Protein AF-A0A7V9QR19-F1 (afdb_monomer_lite)

Radius of gyration: 23.41 Å; chains: 1; bounding box: 65×51×82 Å

Secondary structure (DSSP, 8-state):
--SSHHHHHHHHHHHHSSSTTS--TT-EEEEEEEEEEEPPGGGTB--S--GGG-EEEEEEEEEEETTEEEEEEEEEEEEEBSSGGG-EEEE--EEEEEEEEPP-SSSEEEEEEEEEEEEEEEES-TT---S-BT-EEEEEEEEEEEEEEETTEEEEEEEEEEEEETTEEEEEEEEEEEEE---HHHHTT-----------TTS---SS---SS--TTPEEEEEEEEE-PPPTT-SB--BTTB-SBB-B---TTTTEEEEEEEEEESSSSSEEEEEEEEEEEEPBP-STTBPP-SPEEEEEEEEEEEEEEEEETTEEEEEEEEEEEEEEE--TTTTBEEEEEEE-

Structure (mmCIF, N/CA/C/O backbone):
data_AF-A0A7V9QR19-F1
#
_entry.id   AF-A0A7V9QR19-F1
#
loop_
_atom_site.group_PDB
_atom_site.id
_atom_site.type_symbol
_atom_site.label_atom_id
_atom_site.label_alt_id
_atom_site.label_comp_id
_atom_site.label_asym_id
_atom_site.label_entity_id
_atom_site.label_seq_id
_atom_site.pdbx_PDB_ins_code
_atom_site.Cartn_x
_atom_site.Cartn_y
_atom_site.Cartn_z
_atom_site.occupancy
_atom_site.B_iso_or_equiv
_atom_site.auth_seq_id
_atom_site.auth_comp_id
_atom_site.auth_asym_id
_atom_site.auth_atom_id
_atom_site.pdbx_PDB_model_num
ATOM 1 N N . MET A 1 1 ? -2.634 32.366 43.816 1.00 41.97 1 MET A N 1
ATOM 2 C CA . MET A 1 1 ? -2.095 31.460 42.775 1.00 41.97 1 MET A CA 1
ATOM 3 C C . MET A 1 1 ? -3.034 30.265 42.687 1.00 41.97 1 MET A C 1
ATOM 5 O O . MET A 1 1 ? -3.032 29.541 43.657 1.00 41.97 1 MET A O 1
ATOM 9 N N . ASN A 1 2 ? -3.908 30.130 41.670 1.00 44.88 2 ASN A N 1
ATOM 10 C CA . ASN A 1 2 ? -4.758 28.929 41.429 1.00 44.88 2 ASN A CA 1
ATOM 11 C C . ASN A 1 2 ? -5.563 29.020 40.104 1.00 44.88 2 ASN A C 1
ATOM 13 O O . ASN A 1 2 ? -6.751 28.731 40.057 1.00 44.88 2 ASN A O 1
ATOM 17 N N . ARG A 1 3 ? -4.939 29.472 39.003 1.00 39.50 3 ARG A N 1
ATOM 18 C CA . ARG A 1 3 ? -5.590 29.527 37.669 1.00 39.50 3 ARG A CA 1
ATOM 19 C C . ARG A 1 3 ? -4.897 28.680 36.591 1.00 39.50 3 ARG A C 1
ATOM 21 O O . ARG A 1 3 ? -5.326 28.699 35.450 1.00 39.50 3 ARG A O 1
ATOM 28 N N . ARG A 1 4 ? -3.837 27.935 36.941 1.00 45.94 4 ARG A N 1
ATOM 29 C CA . ARG A 1 4 ? -3.060 27.108 35.992 1.00 45.94 4 ARG A CA 1
ATOM 30 C C . ARG A 1 4 ? -3.396 25.610 36.028 1.00 45.94 4 ARG A C 1
ATOM 32 O O . ARG A 1 4 ? -3.049 24.910 35.089 1.00 45.94 4 ARG A O 1
ATOM 39 N N . SER A 1 5 ? -4.085 25.113 37.060 1.00 44.12 5 SER A N 1
ATOM 40 C CA . SER A 1 5 ? -4.410 23.679 37.186 1.00 44.12 5 SER A CA 1
ATOM 41 C C . SER A 1 5 ? -5.596 23.234 36.322 1.00 44.12 5 SER A C 1
ATOM 43 O O . SER A 1 5 ? -5.633 22.092 35.877 1.00 44.12 5 SER A O 1
ATOM 45 N N . TRP A 1 6 ? -6.536 24.134 36.029 1.00 40.91 6 TRP A N 1
ATOM 46 C CA . TRP A 1 6 ? -7.758 23.799 35.290 1.00 40.91 6 TRP A CA 1
ATOM 47 C C . TRP A 1 6 ? -7.513 23.617 33.786 1.00 40.91 6 TRP A C 1
ATOM 49 O O . TRP A 1 6 ? -8.117 22.750 33.166 1.00 40.91 6 TRP A O 1
ATOM 59 N N . THR A 1 7 ? -6.573 24.368 33.205 1.00 43.22 7 THR A N 1
ATOM 60 C CA . THR A 1 7 ? -6.213 24.247 31.782 1.00 43.22 7 THR A CA 1
ATOM 61 C C . THR A 1 7 ? -5.468 22.943 31.491 1.00 43.22 7 THR A C 1
ATOM 63 O O . THR A 1 7 ? -5.708 22.331 30.458 1.00 43.22 7 THR A O 1
ATOM 66 N N . VAL A 1 8 ? -4.621 22.475 32.419 1.00 50.41 8 VAL A N 1
ATOM 67 C CA . VAL A 1 8 ? -3.902 21.196 32.280 1.00 50.41 8 VAL A CA 1
ATOM 68 C C . VAL A 1 8 ? -4.871 20.019 32.388 1.00 50.41 8 VAL A C 1
ATOM 70 O O . VAL A 1 8 ? -4.844 19.145 31.535 1.00 50.41 8 VAL A O 1
ATOM 73 N N . ALA A 1 9 ? -5.792 20.033 33.358 1.00 44.19 9 ALA A N 1
ATOM 74 C CA . ALA A 1 9 ? -6.784 18.967 33.506 1.00 44.19 9 ALA A CA 1
ATOM 75 C C . ALA A 1 9 ? -7.766 18.887 32.319 1.00 44.19 9 ALA A C 1
ATOM 77 O O . ALA A 1 9 ? -8.131 17.787 31.914 1.00 44.19 9 ALA A O 1
ATOM 78 N N . ALA A 1 10 ? -8.150 20.023 31.723 1.00 48.00 10 ALA A N 1
ATOM 79 C CA . ALA A 1 10 ? -9.004 20.054 30.532 1.00 48.00 10 ALA A CA 1
ATOM 80 C C . ALA A 1 10 ? -8.281 19.564 29.261 1.00 48.00 10 ALA A C 1
ATOM 82 O O . ALA A 1 10 ? -8.871 18.821 28.481 1.00 48.00 10 ALA A O 1
ATOM 83 N N . LEU A 1 11 ? -6.997 19.907 29.081 1.00 43.22 11 LEU A N 1
ATOM 84 C CA . LEU A 1 11 ? -6.160 19.369 27.998 1.00 43.22 11 LEU A CA 1
ATOM 85 C C . LEU A 1 11 ? -5.917 17.865 28.164 1.00 43.22 11 LEU A C 1
ATOM 87 O O . LEU A 1 11 ? -6.035 17.124 27.199 1.00 43.22 11 LEU A O 1
ATOM 91 N N . THR A 1 12 ? -5.657 17.394 29.385 1.00 47.81 12 THR A N 1
ATOM 92 C CA . THR A 1 12 ? -5.558 15.965 29.716 1.00 47.81 12 THR A CA 1
ATOM 93 C C . THR A 1 12 ? -6.883 15.241 29.437 1.00 47.81 12 THR A C 1
ATOM 95 O O . THR A 1 12 ? -6.885 14.226 28.751 1.00 47.81 12 THR A O 1
ATOM 98 N N . ALA A 1 13 ? -8.027 15.776 29.869 1.00 44.03 13 ALA A N 1
ATOM 99 C CA . ALA A 1 13 ? -9.334 15.168 29.602 1.00 44.03 13 ALA A CA 1
ATOM 100 C C . ALA A 1 13 ? -9.693 15.145 28.101 1.00 44.03 13 ALA A C 1
ATOM 102 O O . ALA A 1 13 ? -10.274 14.166 27.636 1.00 44.03 13 ALA A O 1
ATOM 103 N N . MET A 1 14 ? -9.293 16.167 27.329 1.00 44.22 14 MET A N 1
ATOM 104 C CA . MET A 1 14 ? -9.402 16.154 25.865 1.00 44.22 14 MET A CA 1
ATOM 105 C C . MET A 1 14 ? -8.440 15.154 25.214 1.00 44.22 14 MET A C 1
ATOM 107 O O . MET A 1 14 ? -8.855 14.464 24.293 1.00 44.22 14 MET A O 1
ATOM 111 N N . LEU A 1 15 ? -7.199 15.006 25.696 1.00 44.66 15 LEU A N 1
ATOM 112 C CA . LEU A 1 15 ? -6.261 14.006 25.169 1.00 44.66 15 LEU A CA 1
ATOM 113 C C . LEU A 1 15 ? -6.749 12.563 25.400 1.00 44.66 15 LEU A C 1
ATOM 115 O O . LEU A 1 15 ? -6.580 11.727 24.519 1.00 44.66 15 LEU A O 1
ATOM 119 N N . PHE A 1 16 ? -7.386 12.271 26.540 1.00 44.81 16 PHE A N 1
ATOM 120 C CA . PHE A 1 16 ? -7.684 10.891 26.961 1.00 44.81 16 PHE A CA 1
ATOM 121 C C . PHE A 1 16 ? -9.142 10.427 26.766 1.00 44.81 16 PHE A C 1
ATOM 123 O O . PHE A 1 16 ? -9.428 9.251 26.976 1.00 44.81 16 PHE A O 1
ATOM 130 N N . GLY A 1 17 ? -10.072 11.302 26.367 1.00 36.16 17 GLY A N 1
ATOM 131 C CA . GLY A 1 17 ? -11.515 11.005 26.384 1.00 36.16 17 GLY A CA 1
ATOM 132 C C . GLY A 1 17 ? -12.156 10.438 25.106 1.00 36.16 17 GLY A C 1
ATOM 133 O O . GLY A 1 17 ? -13.365 10.238 25.110 1.00 36.16 17 GLY A O 1
ATOM 134 N N . GLY A 1 18 ? -11.418 10.216 24.009 1.00 41.09 18 GLY A N 1
ATOM 135 C CA . GLY A 1 18 ? -12.047 10.127 22.675 1.00 41.09 18 GLY A CA 1
ATOM 136 C C . GLY A 1 18 ? -11.888 8.845 21.851 1.00 41.09 18 GLY A C 1
ATOM 137 O O . GLY A 1 18 ? -12.534 8.742 20.816 1.00 41.09 18 GLY A O 1
ATOM 138 N N . THR A 1 19 ? -11.042 7.881 22.225 1.00 44.81 19 THR A N 1
ATOM 139 C CA . THR A 1 19 ? -10.601 6.849 21.253 1.00 44.81 19 THR A CA 1
ATOM 140 C C . THR A 1 19 ? -11.186 5.456 21.462 1.00 44.81 19 THR A C 1
ATOM 142 O O . THR A 1 19 ? -11.120 4.628 20.556 1.00 44.81 19 THR A O 1
ATOM 145 N N . ALA A 1 20 ? -11.820 5.196 22.609 1.00 43.16 20 ALA A N 1
ATOM 146 C CA . ALA A 1 20 ? -12.406 3.886 22.904 1.00 43.16 20 ALA A CA 1
ATOM 147 C C . ALA A 1 20 ? -13.701 3.595 22.118 1.00 43.16 20 ALA A C 1
ATOM 149 O O . ALA A 1 20 ? -14.014 2.431 21.901 1.00 43.16 20 ALA A O 1
ATOM 150 N N . ALA A 1 21 ? -14.425 4.629 21.671 1.00 44.22 21 ALA A N 1
ATOM 151 C CA . ALA A 1 21 ? -15.707 4.503 20.963 1.00 44.22 21 ALA A CA 1
ATOM 152 C C . ALA A 1 21 ? -15.600 4.632 19.426 1.00 44.22 21 ALA A C 1
ATOM 154 O O . ALA A 1 21 ? -16.618 4.653 18.749 1.00 44.22 21 ALA A O 1
ATOM 155 N N . ALA A 1 22 ? -14.387 4.754 18.870 1.00 50.59 22 ALA A N 1
ATOM 156 C CA . ALA A 1 22 ? -14.169 5.001 17.436 1.00 50.59 22 ALA A CA 1
ATOM 157 C C . ALA A 1 22 ? -13.551 3.807 16.676 1.00 50.59 22 ALA A C 1
ATOM 159 O O . ALA A 1 22 ? -13.275 3.918 15.486 1.00 50.59 22 ALA A O 1
ATOM 160 N N . GLN A 1 23 ? -13.293 2.679 17.353 1.00 60.28 23 GLN A N 1
ATOM 161 C CA . GLN A 1 23 ? -12.786 1.443 16.735 1.00 60.28 23 GLN A CA 1
ATOM 162 C C . GLN A 1 23 ? -13.874 0.373 16.734 1.00 60.28 23 GLN A C 1
ATOM 164 O O . GLN A 1 23 ? -13.839 -0.571 17.526 1.00 60.28 23 GLN A O 1
ATOM 169 N N . GLU A 1 24 ? -14.847 0.529 15.849 1.00 70.00 24 GLU A N 1
ATOM 170 C CA . GLU A 1 24 ? -15.891 -0.468 15.622 1.00 70.00 24 GLU A CA 1
ATOM 171 C C . GLU A 1 24 ? -15.691 -1.136 14.254 1.00 70.00 24 GLU A C 1
ATOM 173 O O . GLU A 1 24 ? -15.140 -0.500 13.348 1.00 70.00 24 GLU A O 1
ATOM 178 N N . PRO A 1 25 ? -16.117 -2.400 14.075 1.00 76.12 25 PRO A N 1
ATOM 179 C CA . PRO A 1 25 ? -16.226 -3.007 12.750 1.00 76.12 25 PRO A CA 1
ATOM 180 C C . PRO A 1 25 ? -16.891 -2.051 11.746 1.00 76.12 25 PRO A C 1
ATOM 182 O O . PRO A 1 25 ? -17.906 -1.431 12.052 1.00 76.12 25 PRO A O 1
ATOM 185 N N . GLY A 1 26 ? -16.283 -1.889 10.572 1.00 70.75 26 GLY A N 1
ATOM 186 C CA . GLY A 1 26 ? -16.713 -0.966 9.518 1.00 70.75 26 GLY A CA 1
ATOM 187 C C . GLY A 1 26 ? -16.266 0.488 9.692 1.00 70.75 26 GLY A C 1
ATOM 188 O O . GLY A 1 26 ? -16.527 1.319 8.825 1.00 70.75 26 GLY A O 1
ATOM 189 N N . SER A 1 27 ? -15.543 0.825 10.764 1.00 78.38 27 SER A N 1
ATOM 190 C CA . SER A 1 27 ? -14.928 2.152 10.877 1.00 78.38 27 SER A CA 1
ATOM 191 C C . SER A 1 27 ? -13.849 2.322 9.806 1.00 78.38 27 SER A C 1
ATOM 193 O O . SER A 1 27 ? -13.010 1.436 9.609 1.00 78.38 27 SER A O 1
ATOM 195 N N . LEU A 1 28 ? -13.846 3.475 9.136 1.00 82.00 28 LEU A N 1
ATOM 196 C CA . LEU A 1 28 ? -12.774 3.848 8.218 1.00 82.00 28 LEU A CA 1
ATOM 197 C C . LEU A 1 28 ? -11.589 4.363 9.039 1.00 82.00 28 LEU A C 1
ATOM 199 O O . LEU A 1 28 ? -11.766 4.986 10.080 1.00 82.00 28 LEU A O 1
ATOM 203 N N . LEU A 1 29 ? -10.378 4.139 8.557 1.00 88.12 29 LEU A N 1
ATOM 204 C CA . LEU A 1 29 ? -9.156 4.777 9.018 1.00 88.12 29 LEU A CA 1
ATOM 205 C C . LEU A 1 29 ? -8.638 5.653 7.891 1.00 88.12 29 LEU A C 1
ATOM 207 O O . LEU A 1 29 ? -8.538 5.190 6.763 1.00 88.12 29 LEU A O 1
ATOM 211 N N . VAL A 1 30 ? -8.285 6.900 8.188 1.00 88.62 30 VAL A N 1
ATOM 212 C CA . VAL A 1 30 ? -7.581 7.788 7.256 1.00 88.62 30 VAL A CA 1
ATOM 213 C C . VAL A 1 30 ? -6.474 8.497 8.014 1.00 88.62 30 VAL A C 1
ATOM 215 O O . VAL A 1 30 ? -6.702 9.005 9.110 1.00 88.62 30 VAL A O 1
ATOM 218 N N . GLY A 1 31 ? -5.275 8.556 7.450 1.00 89.69 31 GLY A N 1
ATOM 219 C CA . GLY A 1 31 ? -4.153 9.217 8.100 1.00 89.69 31 GLY A CA 1
ATOM 220 C C . GLY A 1 31 ? -3.105 9.733 7.133 1.00 89.69 31 GLY A C 1
ATOM 221 O O . GLY A 1 31 ? -3.020 9.307 5.984 1.00 89.69 31 GLY A O 1
ATOM 222 N N . GLY A 1 32 ? -2.296 10.658 7.636 1.00 91.81 32 GLY A N 1
ATOM 223 C CA . GLY A 1 32 ? -1.124 11.199 6.961 1.00 91.81 32 GLY A CA 1
ATOM 224 C C . GLY A 1 32 ? 0.096 11.093 7.865 1.00 91.81 32 GLY A C 1
ATOM 225 O O . GLY A 1 32 ? -0.016 11.214 9.087 1.00 91.81 32 GLY A O 1
ATOM 226 N N . PHE A 1 33 ? 1.264 10.864 7.274 1.00 95.38 33 PHE A N 1
ATOM 227 C CA . PHE A 1 33 ? 2.503 10.656 8.014 1.00 95.38 33 PHE A CA 1
ATOM 228 C C . PHE A 1 33 ? 3.719 11.246 7.302 1.00 95.38 33 PHE A C 1
ATOM 230 O O . PHE A 1 33 ? 3.767 11.353 6.075 1.00 95.38 33 PHE A O 1
ATOM 237 N N . GLY A 1 34 ? 4.718 11.611 8.102 1.00 93.19 34 GLY A N 1
ATOM 238 C CA . GLY A 1 34 ? 6.092 11.771 7.644 1.00 93.19 34 GLY A CA 1
ATOM 239 C C . GLY A 1 34 ? 6.822 10.434 7.730 1.00 93.19 34 GLY A C 1
ATOM 240 O O . GLY A 1 34 ? 6.537 9.622 8.613 1.00 93.19 34 GLY A O 1
ATOM 241 N N . GLN A 1 35 ? 7.759 10.205 6.817 1.00 91.56 35 GLN A N 1
ATOM 242 C CA . GLN A 1 35 ? 8.521 8.966 6.720 1.00 91.56 35 GLN A CA 1
ATOM 243 C C . GLN A 1 35 ? 10.016 9.255 6.629 1.00 91.56 35 GLN A C 1
ATOM 245 O O . GLN A 1 35 ? 10.451 10.124 5.881 1.00 91.56 35 GLN A O 1
ATOM 250 N N . TYR A 1 36 ? 10.811 8.459 7.326 1.00 89.75 36 TYR A N 1
ATOM 251 C CA . TYR A 1 36 ? 12.232 8.299 7.066 1.00 89.75 36 TYR A CA 1
ATOM 252 C C . TYR A 1 36 ? 12.486 6.888 6.535 1.00 89.75 36 TYR A C 1
ATOM 254 O O . TYR A 1 36 ? 11.855 5.933 6.992 1.00 89.75 36 TYR A O 1
ATOM 262 N N . THR A 1 37 ? 13.392 6.745 5.572 1.00 86.25 37 THR A N 1
ATOM 263 C CA . THR A 1 37 ? 13.752 5.446 4.995 1.00 86.25 37 THR A CA 1
ATOM 264 C C . THR A 1 37 ? 15.258 5.274 5.022 1.00 86.25 37 THR A C 1
ATOM 266 O O . THR A 1 37 ? 15.994 6.106 4.501 1.00 86.25 37 THR A O 1
ATOM 269 N N . TYR A 1 38 ? 15.693 4.182 5.636 1.00 85.62 38 TYR A N 1
ATOM 270 C CA . TYR A 1 38 ? 17.037 3.653 5.520 1.00 85.62 38 TYR A CA 1
ATOM 271 C C . TYR A 1 38 ? 17.017 2.577 4.433 1.00 85.62 38 TYR A C 1
ATOM 273 O O . TYR A 1 38 ? 16.268 1.602 4.531 1.00 85.62 38 TYR A O 1
ATOM 281 N N . PHE A 1 39 ? 17.789 2.790 3.376 1.00 81.25 39 PHE A N 1
ATOM 282 C CA . PHE A 1 39 ? 17.825 1.917 2.213 1.00 81.25 39 PHE A CA 1
ATOM 283 C C . PHE A 1 39 ? 18.902 0.851 2.374 1.00 81.25 39 PHE A C 1
ATOM 285 O O . PHE A 1 39 ? 19.964 1.104 2.935 1.00 81.25 39 PHE A O 1
ATOM 292 N N . ASP A 1 40 ? 18.653 -0.340 1.844 1.00 76.88 40 ASP A N 1
ATOM 293 C CA . ASP A 1 40 ? 19.697 -1.356 1.740 1.00 76.88 40 ASP A CA 1
ATOM 294 C C . ASP A 1 40 ? 20.829 -0.887 0.801 1.00 76.88 40 ASP A C 1
ATOM 296 O O . ASP A 1 40 ? 20.584 -0.214 -0.211 1.00 76.88 40 ASP A O 1
ATOM 300 N N . ASP A 1 41 ? 22.067 -1.292 1.094 1.00 71.44 41 ASP A N 1
ATOM 301 C CA . ASP A 1 41 ? 23.242 -1.016 0.258 1.00 71.44 41 ASP A CA 1
ATOM 302 C C . ASP A 1 41 ? 23.087 -1.574 -1.171 1.00 71.44 41 ASP A C 1
ATOM 304 O O . ASP A 1 41 ? 23.713 -1.062 -2.109 1.00 71.44 41 ASP A O 1
ATOM 308 N N . ALA A 1 42 ? 22.208 -2.566 -1.370 1.00 63.75 42 ALA A N 1
ATOM 309 C CA . ALA A 1 42 ? 21.811 -3.084 -2.679 1.00 63.75 42 ALA A CA 1
ATOM 310 C C . ALA A 1 42 ? 21.368 -1.977 -3.658 1.00 63.75 42 ALA A C 1
ATOM 312 O O . ALA A 1 42 ? 21.621 -2.080 -4.861 1.00 63.75 42 ALA A O 1
ATOM 313 N N . TYR A 1 43 ? 20.767 -0.892 -3.155 1.00 59.72 43 TYR A N 1
ATOM 314 C CA . TYR A 1 43 ? 20.313 0.233 -3.975 1.00 59.72 43 TYR A CA 1
ATOM 315 C C . TYR A 1 43 ? 21.371 1.325 -4.187 1.00 59.72 43 TYR A C 1
ATOM 317 O O . TYR A 1 43 ? 21.158 2.217 -5.010 1.00 59.72 43 TYR A O 1
ATOM 325 N N . ARG A 1 44 ? 22.523 1.263 -3.497 1.00 64.44 44 ARG A N 1
ATOM 326 C CA . ARG A 1 44 ? 23.592 2.286 -3.539 1.00 64.44 44 ARG A CA 1
ATOM 327 C C . ARG A 1 44 ? 23.071 3.714 -3.292 1.00 64.44 44 ARG A C 1
ATOM 329 O O . ARG A 1 44 ? 23.551 4.677 -3.897 1.00 64.44 44 ARG A O 1
ATOM 336 N N . ILE A 1 45 ? 22.066 3.844 -2.429 1.00 65.50 45 ILE A N 1
ATOM 337 C CA . ILE A 1 45 ? 21.478 5.121 -2.004 1.00 65.50 45 ILE A CA 1
ATOM 338 C C . ILE A 1 45 ? 22.228 5.601 -0.759 1.00 65.50 45 ILE A C 1
ATOM 340 O O . ILE A 1 45 ? 22.638 4.788 0.066 1.00 65.50 45 ILE A O 1
ATOM 344 N N . ASP A 1 46 ? 22.457 6.911 -0.637 1.00 65.12 46 ASP A N 1
ATOM 345 C CA . ASP A 1 46 ? 23.117 7.450 0.550 1.00 65.12 46 ASP A CA 1
ATOM 346 C C . ASP A 1 46 ? 22.182 7.373 1.762 1.00 65.12 46 ASP A C 1
ATOM 348 O O . ASP A 1 46 ? 21.147 8.043 1.810 1.00 65.12 46 ASP A O 1
ATOM 352 N N . ASN A 1 47 ? 22.604 6.624 2.776 1.00 62.19 47 ASN A N 1
ATOM 353 C CA . ASN A 1 47 ? 21.888 6.445 4.033 1.00 62.19 47 ASN A CA 1
ATOM 354 C C . ASN A 1 47 ? 22.202 7.508 5.100 1.00 62.19 47 ASN A C 1
ATOM 356 O O . ASN A 1 47 ? 21.706 7.409 6.226 1.00 62.19 47 ASN A O 1
ATOM 360 N N . GLY A 1 48 ? 23.023 8.518 4.788 1.00 61.12 48 GLY A N 1
ATOM 361 C CA . GLY A 1 48 ? 23.248 9.654 5.681 1.00 61.12 48 GLY A CA 1
ATOM 362 C C . GLY A 1 48 ? 21.936 10.368 6.022 1.00 61.12 48 GLY A C 1
ATOM 363 O O . GLY A 1 48 ? 21.153 10.678 5.122 1.00 61.12 48 GLY A O 1
ATOM 364 N N . PHE A 1 49 ? 21.694 10.633 7.311 1.00 63.50 49 PHE A N 1
ATOM 365 C CA . PHE A 1 49 ? 20.502 11.358 7.753 1.00 63.50 49 PHE A CA 1
ATOM 366 C C . PHE A 1 49 ? 20.545 12.806 7.250 1.00 63.50 49 PHE A C 1
ATOM 368 O O . PHE A 1 49 ? 21.428 13.576 7.627 1.00 63.50 49 PHE A O 1
ATOM 375 N N . ASP A 1 50 ? 19.560 13.172 6.436 1.00 64.25 50 ASP A N 1
ATOM 376 C CA . ASP A 1 50 ? 19.320 14.534 5.969 1.00 64.25 50 ASP A CA 1
ATOM 377 C C . ASP A 1 50 ? 17.805 14.793 5.979 1.00 64.25 50 ASP A C 1
ATOM 379 O O . ASP A 1 50 ? 17.013 13.941 5.571 1.00 64.25 50 ASP A O 1
ATOM 383 N N . PHE A 1 51 ? 17.394 15.977 6.436 1.00 61.06 51 PHE A N 1
ATOM 384 C CA . PHE A 1 51 ? 16.002 16.426 6.378 1.00 61.06 51 PHE A CA 1
ATOM 385 C C . PHE A 1 51 ? 15.469 16.469 4.938 1.00 61.06 51 PHE A C 1
ATOM 387 O O . PHE A 1 51 ? 14.267 16.308 4.738 1.00 61.06 51 PHE A O 1
ATOM 394 N N . GLY A 1 52 ? 16.348 16.624 3.939 1.00 57.81 52 GLY A N 1
ATOM 395 C CA . GLY A 1 52 ? 16.006 16.501 2.519 1.00 57.81 52 GLY A CA 1
ATOM 396 C C . GLY A 1 52 ? 15.527 15.106 2.097 1.00 57.81 52 GLY A C 1
ATOM 397 O O . GLY A 1 52 ? 14.899 14.986 1.047 1.00 57.81 52 GLY A O 1
ATOM 398 N N . LYS A 1 53 ? 15.769 14.077 2.925 1.00 67.88 53 LYS A N 1
ATOM 399 C CA . LYS A 1 53 ? 15.407 12.670 2.686 1.00 67.88 53 LYS A CA 1
ATOM 400 C C . LYS A 1 53 ? 14.139 12.226 3.425 1.00 67.88 53 LYS A C 1
ATOM 402 O O . LYS A 1 53 ? 13.832 11.034 3.488 1.00 67.88 53 LYS A O 1
ATOM 407 N N . LEU A 1 54 ? 13.399 13.171 4.009 1.00 81.75 54 LEU A N 1
ATOM 408 C CA . LEU A 1 54 ? 12.097 12.898 4.611 1.00 81.75 54 LEU A CA 1
ATOM 409 C C . LEU A 1 54 ? 11.031 12.751 3.524 1.00 81.75 54 LEU A C 1
ATOM 411 O O . LEU A 1 54 ? 10.860 13.609 2.660 1.00 81.75 54 LEU A O 1
ATOM 415 N N . GLY A 1 55 ? 10.303 11.644 3.589 1.00 85.25 55 GLY A N 1
ATOM 416 C CA . GLY A 1 55 ? 9.122 11.398 2.784 1.00 85.25 55 GLY A CA 1
ATOM 417 C C . GLY A 1 55 ? 7.838 11.841 3.464 1.00 85.25 55 GLY A C 1
ATOM 418 O O . GLY A 1 55 ? 7.781 12.055 4.677 1.00 85.25 55 GLY A O 1
ATOM 419 N N . ILE A 1 56 ? 6.786 11.918 2.662 1.00 89.56 56 ILE A N 1
ATOM 420 C CA . ILE A 1 56 ? 5.411 12.109 3.118 1.00 89.56 56 ILE A CA 1
ATOM 421 C C . ILE A 1 56 ? 4.540 10.997 2.550 1.00 89.56 56 ILE A C 1
ATOM 423 O O . ILE A 1 56 ? 4.787 10.500 1.450 1.00 89.56 56 ILE A O 1
ATOM 427 N N . GLY A 1 57 ? 3.520 10.601 3.294 1.00 90.94 57 GLY A N 1
ATOM 428 C CA . GLY A 1 57 ? 2.611 9.554 2.866 1.00 90.94 57 GLY A CA 1
ATOM 429 C C . GLY A 1 57 ? 1.239 9.667 3.497 1.00 90.94 57 GLY A C 1
ATOM 430 O O . GLY A 1 57 ? 1.000 10.456 4.415 1.00 90.94 57 GLY A O 1
ATOM 431 N N . GLY A 1 58 ? 0.334 8.869 2.953 1.00 91.94 58 GLY A N 1
ATOM 432 C CA . GLY A 1 58 ? -1.025 8.717 3.431 1.00 91.94 58 GLY A CA 1
ATOM 433 C C . GLY A 1 58 ? -1.354 7.248 3.625 1.00 91.94 58 GLY A C 1
ATOM 434 O O . GLY A 1 58 ? -0.743 6.369 3.015 1.00 91.94 58 GLY A O 1
ATOM 435 N N . ARG A 1 59 ? -2.329 6.993 4.487 1.00 92.94 59 ARG A N 1
ATOM 436 C CA . ARG A 1 59 ? -2.880 5.664 4.721 1.00 92.94 59 ARG A CA 1
ATOM 437 C C . ARG A 1 59 ? -4.384 5.724 4.834 1.00 92.94 59 ARG A C 1
ATOM 439 O O . ARG A 1 59 ? -4.955 6.721 5.279 1.00 92.94 59 ARG A O 1
ATOM 446 N N . VAL A 1 60 ? -5.002 4.626 4.459 1.00 91.81 60 VAL A N 1
ATOM 447 C CA . VAL A 1 60 ? -6.429 4.408 4.581 1.00 91.81 60 VAL A CA 1
ATOM 448 C C . VAL A 1 60 ? -6.661 2.951 4.934 1.00 91.81 60 VAL A C 1
ATOM 450 O O . VAL A 1 60 ? -5.917 2.074 4.509 1.00 91.81 60 VAL A O 1
ATOM 453 N N . GLY A 1 61 ? -7.660 2.676 5.751 1.00 89.31 61 GLY A N 1
ATOM 454 C CA . GLY A 1 61 ? -7.934 1.324 6.198 1.00 89.31 61 GLY A CA 1
ATOM 455 C C . GLY A 1 61 ? -9.366 1.144 6.644 1.00 89.31 61 GLY A C 1
ATOM 456 O O . GLY A 1 61 ? -10.123 2.105 6.728 1.00 89.31 61 GLY A O 1
ATOM 457 N N . ALA A 1 62 ? -9.728 -0.093 6.944 1.00 87.81 62 ALA A N 1
ATOM 458 C CA . ALA A 1 62 ? -11.056 -0.443 7.415 1.00 87.81 62 ALA A CA 1
ATOM 459 C C . ALA A 1 62 ? -10.960 -1.477 8.534 1.00 87.81 62 ALA A C 1
ATOM 461 O O . ALA A 1 62 ? -10.299 -2.512 8.393 1.00 87.81 62 ALA A O 1
ATOM 462 N N . PHE A 1 63 ? -11.610 -1.185 9.660 1.00 82.50 63 PHE A N 1
ATOM 463 C CA . PHE A 1 63 ? -11.666 -2.094 10.798 1.00 82.50 63 PHE A CA 1
ATOM 464 C C . PHE A 1 63 ? -12.620 -3.250 10.499 1.00 82.50 63 PHE A C 1
ATOM 466 O O . PHE A 1 63 ? -13.791 -3.046 10.208 1.00 82.50 63 PHE A O 1
ATOM 473 N N . VAL A 1 64 ? -12.120 -4.476 10.610 1.00 83.44 64 VAL A N 1
ATOM 474 C CA . VAL A 1 64 ? -12.931 -5.701 10.509 1.00 83.44 64 VAL A CA 1
ATOM 475 C C . VAL A 1 64 ? -13.436 -6.091 11.894 1.00 83.44 64 VAL A C 1
ATOM 477 O O . VAL A 1 64 ? -14.575 -6.500 12.079 1.00 83.44 64 VAL A O 1
ATOM 480 N N . THR A 1 65 ? -12.573 -5.941 12.899 1.00 80.56 65 THR A N 1
ATOM 481 C CA . THR A 1 65 ? -12.896 -6.147 14.313 1.00 80.56 65 THR A CA 1
ATOM 482 C C . THR A 1 65 ? -12.323 -4.986 15.131 1.00 80.56 65 THR A C 1
ATOM 484 O O . THR A 1 65 ? -11.441 -4.277 14.641 1.00 80.56 65 THR A O 1
ATOM 487 N N . PRO A 1 66 ? -12.701 -4.814 16.412 1.00 77.94 66 PRO A N 1
ATOM 488 C CA . PRO A 1 66 ? -12.081 -3.803 17.279 1.00 77.94 66 PRO A CA 1
ATOM 489 C C . PRO A 1 66 ? -10.558 -3.960 17.470 1.00 77.94 66 PRO A C 1
ATOM 491 O O . PRO A 1 66 ? -9.894 -3.074 18.017 1.00 77.94 66 PRO A O 1
ATOM 494 N N . SER A 1 67 ? -9.989 -5.106 17.081 1.00 81.19 67 SER A N 1
ATOM 495 C CA . SER A 1 67 ? -8.562 -5.418 17.196 1.00 81.19 67 SER A CA 1
ATOM 496 C C . SER A 1 67 ? -7.866 -5.680 15.863 1.00 81.19 67 SER A C 1
ATOM 498 O O . SER A 1 67 ? -6.656 -5.869 15.883 1.00 81.19 67 SER A O 1
ATOM 500 N N . MET A 1 68 ? -8.579 -5.710 14.736 1.00 87.69 68 MET A N 1
ATOM 501 C CA . MET A 1 68 ? -8.014 -6.060 13.430 1.00 87.69 68 MET A CA 1
ATOM 502 C C . MET A 1 68 ? -8.553 -5.148 12.336 1.00 87.69 68 MET A C 1
ATOM 504 O O . MET A 1 68 ? -9.760 -4.912 12.265 1.00 87.69 68 MET A O 1
ATOM 508 N N . TRP A 1 69 ? -7.668 -4.689 11.458 1.00 89.38 69 TRP A N 1
ATOM 509 C CA . TRP A 1 69 ? -8.028 -3.873 10.305 1.00 89.38 69 TRP A CA 1
ATOM 510 C C . TRP A 1 69 ? -7.144 -4.190 9.102 1.00 89.38 69 TRP A C 1
ATOM 512 O O . TRP A 1 69 ? -6.033 -4.701 9.254 1.00 89.38 69 TRP A O 1
ATOM 522 N N . PHE A 1 70 ? -7.646 -3.880 7.912 1.00 93.81 70 PHE A N 1
ATOM 523 C CA . PHE A 1 70 ? -6.825 -3.811 6.708 1.00 93.81 70 PHE A CA 1
ATOM 524 C C . PHE A 1 70 ? -6.386 -2.370 6.480 1.00 93.81 70 PHE A C 1
ATOM 526 O O . PHE A 1 70 ? -7.147 -1.442 6.754 1.00 93.81 70 PHE A O 1
ATOM 533 N N . GLU A 1 71 ? -5.168 -2.177 5.990 1.00 93.19 71 GLU A N 1
ATOM 534 C CA . GLU A 1 71 ? -4.578 -0.863 5.742 1.00 93.19 71 GLU A CA 1
ATOM 535 C C . GLU A 1 71 ? -3.860 -0.859 4.398 1.00 93.19 71 GLU A C 1
ATOM 537 O O . GLU A 1 71 ? -3.040 -1.733 4.130 1.00 93.19 71 GLU A O 1
ATOM 542 N N . ALA A 1 72 ? -4.152 0.136 3.571 1.00 92.88 72 ALA A N 1
ATOM 543 C CA . ALA A 1 72 ? -3.365 0.487 2.406 1.00 92.88 72 ALA A CA 1
ATOM 544 C C . ALA A 1 72 ? -2.636 1.806 2.680 1.00 92.88 72 ALA A C 1
ATOM 546 O O . ALA A 1 72 ? -3.240 2.779 3.139 1.00 92.88 72 ALA A O 1
ATOM 547 N N . GLU A 1 73 ? -1.344 1.861 2.383 1.00 92.81 73 GLU A N 1
ATOM 548 C CA . GLU A 1 73 ? -0.550 3.084 2.477 1.00 92.81 73 GLU A CA 1
ATOM 549 C C . GLU A 1 73 ? 0.203 3.355 1.181 1.00 92.81 73 GLU A C 1
ATOM 551 O O . GLU A 1 73 ? 0.525 2.451 0.413 1.00 92.81 73 GLU A O 1
ATOM 556 N N . GLY A 1 74 ? 0.499 4.628 0.950 1.00 89.81 74 GLY A N 1
ATOM 557 C CA . GLY A 1 74 ? 1.383 5.068 -0.114 1.00 89.81 74 GLY A CA 1
ATOM 558 C C . GLY A 1 74 ? 2.221 6.237 0.369 1.00 89.81 74 GLY A C 1
ATOM 559 O O . GLY A 1 74 ? 1.714 7.133 1.051 1.00 89.81 74 GLY A O 1
ATOM 560 N N . SER A 1 75 ? 3.503 6.246 0.022 1.00 88.94 75 SER A N 1
ATOM 561 C CA . SER A 1 75 ? 4.387 7.358 0.358 1.00 88.94 75 SER A CA 1
ATOM 562 C C . SER A 1 75 ? 5.305 7.742 -0.788 1.00 88.94 75 SER A C 1
ATOM 564 O O . SER A 1 75 ? 5.435 7.045 -1.795 1.00 88.94 75 SER A O 1
ATOM 566 N N . TYR A 1 76 ? 5.904 8.914 -0.643 1.00 86.06 76 TYR A N 1
ATOM 567 C CA . TYR A 1 76 ? 6.881 9.461 -1.559 1.00 86.06 76 TYR A CA 1
ATOM 568 C C . TYR A 1 76 ? 8.043 10.039 -0.761 1.00 86.06 76 TYR A C 1
ATOM 570 O O . TYR A 1 76 ? 7.845 10.885 0.112 1.00 86.06 76 TYR A O 1
ATOM 578 N N . THR A 1 77 ? 9.253 9.616 -1.107 1.00 83.12 77 THR A N 1
ATOM 579 C CA . THR A 1 77 ? 10.513 10.087 -0.538 1.00 83.12 77 THR A CA 1
ATOM 580 C C . THR A 1 77 ? 11.447 10.472 -1.677 1.00 83.12 77 THR A C 1
ATOM 582 O O . THR A 1 77 ? 11.713 9.666 -2.566 1.00 83.12 77 THR A O 1
ATOM 585 N N . ALA A 1 78 ? 11.973 11.694 -1.656 1.00 76.44 78 ALA A N 1
ATOM 586 C CA . ALA A 1 78 ? 13.143 12.038 -2.457 1.00 76.44 78 ALA A CA 1
ATOM 587 C C . ALA A 1 78 ? 14.399 11.733 -1.629 1.00 76.44 78 ALA A C 1
ATOM 589 O O . ALA A 1 78 ? 14.415 12.013 -0.438 1.00 76.44 78 ALA A O 1
ATOM 590 N N . ALA A 1 79 ? 15.423 11.146 -2.232 1.00 67.38 79 ALA A N 1
ATOM 591 C CA . ALA A 1 79 ? 16.711 10.864 -1.609 1.00 67.38 79 ALA A CA 1
ATOM 592 C C . ALA A 1 79 ? 17.855 11.147 -2.594 1.00 67.38 79 ALA A C 1
ATOM 594 O O . ALA A 1 79 ? 17.608 11.476 -3.753 1.00 67.38 79 ALA A O 1
ATOM 595 N N . ASP A 1 80 ? 19.102 11.007 -2.152 1.00 68.19 80 ASP A N 1
ATOM 596 C CA . ASP A 1 80 ? 20.298 11.192 -2.981 1.00 68.19 80 ASP A CA 1
ATOM 597 C C . ASP A 1 80 ? 21.022 9.854 -3.184 1.00 68.19 80 ASP A C 1
ATOM 599 O O . ASP A 1 80 ? 21.078 9.021 -2.274 1.00 68.19 80 ASP A O 1
ATOM 603 N N . TYR A 1 81 ? 21.603 9.629 -4.366 1.00 59.47 81 TYR A N 1
ATOM 604 C CA . TYR A 1 81 ? 22.486 8.476 -4.571 1.00 59.47 81 TYR A CA 1
ATOM 605 C C . TYR A 1 81 ? 23.770 8.601 -3.733 1.00 59.47 81 TYR A C 1
ATOM 607 O O . TYR A 1 81 ? 24.304 9.696 -3.564 1.00 59.47 81 TYR A O 1
ATOM 615 N N . ALA A 1 82 ? 24.336 7.467 -3.294 1.00 57.00 82 ALA A N 1
ATOM 616 C CA . ALA A 1 82 ? 25.606 7.426 -2.549 1.00 57.00 82 ALA A CA 1
ATOM 617 C C . ALA A 1 82 ? 26.796 7.999 -3.336 1.00 57.00 82 ALA A C 1
ATOM 619 O O . ALA A 1 82 ? 27.801 8.407 -2.759 1.00 57.00 82 ALA A O 1
ATOM 620 N N . ASN A 1 83 ? 26.684 8.050 -4.663 1.00 57.38 83 ASN A N 1
ATOM 621 C CA . ASN A 1 83 ? 27.625 8.744 -5.525 1.00 57.38 83 ASN A CA 1
ATOM 622 C C . ASN A 1 83 ? 26.957 10.012 -6.078 1.00 57.38 83 ASN A C 1
ATOM 624 O O . ASN A 1 83 ? 26.041 9.932 -6.898 1.00 57.38 83 ASN A O 1
ATOM 628 N N . SER A 1 84 ? 27.468 11.172 -5.657 1.00 54.50 84 SER A N 1
ATOM 629 C CA . SER A 1 84 ? 26.960 12.515 -5.984 1.00 54.50 84 SER A CA 1
ATOM 630 C C . SER A 1 84 ? 26.916 12.840 -7.482 1.00 54.50 84 SER A C 1
ATOM 632 O O . SER A 1 84 ? 26.288 13.815 -7.880 1.00 54.50 84 SER A O 1
ATOM 634 N N . THR A 1 85 ? 27.543 12.014 -8.324 1.00 55.69 85 THR A N 1
ATOM 635 C CA . THR A 1 85 ? 27.507 12.135 -9.790 1.00 55.69 85 THR A CA 1
ATOM 636 C C . THR A 1 85 ? 26.156 11.709 -10.390 1.00 55.69 85 THR A C 1
ATOM 638 O O . THR A 1 85 ? 25.864 12.070 -11.525 1.00 55.69 85 THR A O 1
ATOM 641 N N . PHE A 1 86 ? 25.328 10.940 -9.665 1.00 53.88 86 PHE A N 1
ATOM 642 C CA . PHE A 1 86 ? 24.077 10.357 -10.186 1.00 53.88 86 PHE A CA 1
ATOM 643 C C . PHE A 1 86 ? 22.795 11.117 -9.796 1.00 53.88 86 PHE A C 1
ATOM 645 O O . PHE A 1 86 ? 21.701 10.689 -10.166 1.00 53.88 86 PHE A O 1
ATOM 652 N N . GLY A 1 87 ? 22.914 12.244 -9.087 1.00 64.69 87 GLY A N 1
ATOM 653 C CA . GLY A 1 87 ? 21.781 13.108 -8.737 1.00 64.69 87 GLY A CA 1
ATOM 654 C C . GLY A 1 87 ? 20.830 12.510 -7.691 1.00 64.69 87 GLY A C 1
ATOM 655 O O . GLY A 1 87 ? 21.227 11.695 -6.853 1.00 64.69 87 GLY A O 1
ATOM 656 N N . LYS A 1 88 ? 19.564 12.943 -7.726 1.00 68.62 88 LYS A N 1
ATOM 657 C CA . LYS A 1 88 ? 18.515 12.516 -6.786 1.00 68.62 88 LYS A CA 1
ATOM 658 C C . LYS A 1 88 ? 17.821 11.230 -7.238 1.00 68.62 88 LYS A C 1
ATOM 660 O O . LYS A 1 88 ? 17.759 10.913 -8.426 1.00 68.62 88 LYS A O 1
ATOM 665 N N . VAL A 1 89 ? 17.247 10.508 -6.285 1.00 71.38 89 VAL A N 1
ATOM 666 C CA . VAL A 1 89 ? 16.419 9.319 -6.471 1.00 71.38 89 VAL A CA 1
ATOM 667 C C . VAL A 1 89 ? 15.053 9.526 -5.814 1.00 71.38 89 VAL A C 1
ATOM 669 O O . VAL A 1 89 ? 14.934 10.085 -4.731 1.00 71.38 89 VAL A O 1
ATOM 672 N N . LYS A 1 90 ? 13.992 9.085 -6.478 1.00 77.62 90 LYS A N 1
ATOM 673 C CA . LYS A 1 90 ? 12.613 9.112 -5.997 1.00 77.6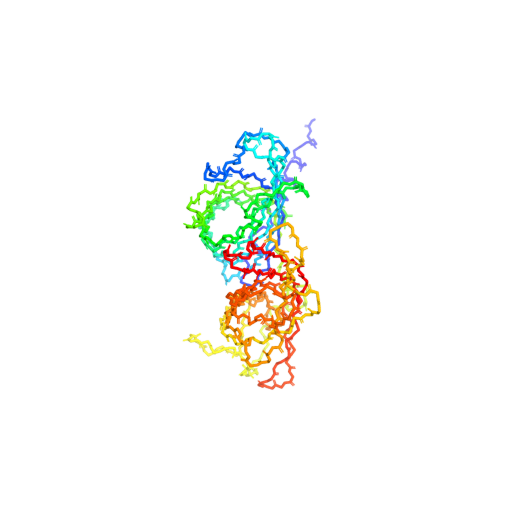2 90 LYS A CA 1
ATOM 674 C C . LYS A 1 90 ? 12.213 7.703 -5.602 1.00 77.62 90 LYS A C 1
ATOM 676 O O . LYS A 1 90 ? 12.250 6.801 -6.439 1.00 77.62 90 LYS A O 1
ATOM 681 N N . TYR A 1 91 ? 11.823 7.539 -4.348 1.00 79.38 91 TYR A N 1
ATOM 682 C CA . TYR A 1 91 ? 11.303 6.310 -3.774 1.00 79.38 91 TYR A CA 1
ATOM 683 C C . TYR A 1 91 ? 9.807 6.453 -3.497 1.00 79.38 91 TYR A C 1
ATOM 685 O O . TYR A 1 91 ? 9.384 7.415 -2.861 1.00 79.38 91 TYR A O 1
ATOM 693 N N . GLY A 1 92 ? 9.003 5.510 -3.984 1.00 86.12 92 GLY A N 1
ATOM 694 C CA . GLY A 1 92 ? 7.552 5.532 -3.795 1.00 86.12 92 GLY A CA 1
ATOM 695 C C . GLY A 1 92 ? 6.972 4.143 -3.545 1.00 86.12 92 GLY A C 1
ATOM 696 O O . GLY A 1 92 ? 6.671 3.450 -4.530 1.00 86.12 92 GLY A O 1
ATOM 697 N N . PRO A 1 93 ? 6.853 3.707 -2.278 1.00 87.69 93 PRO A N 1
ATOM 698 C CA . PRO A 1 93 ? 6.198 2.460 -1.918 1.00 87.69 93 PRO A CA 1
ATOM 699 C C . PRO A 1 93 ? 4.679 2.624 -1.824 1.00 87.69 93 PRO A C 1
ATOM 701 O O . PRO A 1 93 ? 4.168 3.670 -1.420 1.00 87.69 93 PRO A O 1
ATOM 704 N N . ILE A 1 94 ? 3.970 1.559 -2.187 1.00 89.38 94 ILE A N 1
ATOM 705 C CA . ILE A 1 94 ? 2.558 1.340 -1.872 1.00 89.38 94 ILE A CA 1
ATOM 706 C C . ILE A 1 94 ? 2.464 -0.022 -1.216 1.00 89.38 94 ILE A C 1
ATOM 708 O O . ILE A 1 94 ? 2.983 -0.985 -1.778 1.00 89.38 94 ILE A O 1
ATOM 712 N N . SER A 1 95 ? 1.811 -0.123 -0.067 1.00 91.69 95 SER A N 1
ATOM 713 C CA . SER A 1 95 ? 1.610 -1.405 0.601 1.00 91.69 95 SER A CA 1
ATOM 714 C C . SER A 1 95 ? 0.158 -1.615 0.996 1.00 91.69 95 SER A C 1
ATOM 716 O O . SER A 1 95 ? -0.611 -0.668 1.146 1.00 91.69 95 SER A O 1
ATOM 718 N N . ALA A 1 96 ? -0.213 -2.886 1.113 1.00 92.81 96 ALA A N 1
ATOM 719 C CA . ALA A 1 96 ? -1.494 -3.335 1.632 1.00 92.81 96 ALA A CA 1
ATOM 720 C C . ALA A 1 96 ? -1.229 -4.397 2.702 1.00 92.81 96 ALA A C 1
ATOM 722 O O . ALA A 1 96 ? -0.522 -5.377 2.449 1.00 92.81 96 ALA A O 1
ATOM 723 N N . LYS A 1 97 ? -1.770 -4.185 3.900 1.00 94.50 97 LYS A N 1
ATOM 724 C CA . LYS A 1 97 ? -1.427 -4.909 5.125 1.00 94.50 97 LYS A CA 1
ATOM 725 C C . LYS A 1 97 ? -2.661 -5.342 5.893 1.00 94.50 97 LYS A C 1
ATOM 727 O O . LYS A 1 97 ? -3.680 -4.653 5.907 1.00 94.50 97 LYS A O 1
ATOM 732 N N . VAL A 1 98 ? -2.515 -6.451 6.606 1.00 95.06 98 VAL A N 1
ATOM 733 C CA . VAL A 1 98 ? -3.397 -6.813 7.715 1.00 95.06 98 VAL A CA 1
ATOM 734 C C . VAL A 1 98 ? -2.716 -6.395 9.006 1.00 95.06 98 VAL A C 1
ATOM 736 O O . VAL A 1 98 ? -1.519 -6.625 9.185 1.00 95.06 98 VAL A O 1
ATOM 739 N N . MET A 1 99 ? -3.477 -5.776 9.897 1.00 94.31 99 MET A N 1
ATOM 740 C CA . MET A 1 99 ? -2.975 -5.168 11.116 1.00 94.31 99 MET A CA 1
ATOM 741 C C . MET A 1 99 ? -3.742 -5.693 12.328 1.00 94.31 99 MET A C 1
ATOM 743 O O . MET A 1 99 ? -4.962 -5.867 12.274 1.00 94.31 99 MET A O 1
ATOM 747 N N . TRP A 1 100 ? -3.039 -5.885 13.443 1.00 91.94 100 TRP A N 1
ATOM 748 C CA . TRP A 1 100 ? -3.602 -6.333 14.712 1.00 91.94 100 TRP A CA 1
ATOM 749 C C . TRP A 1 100 ? -3.137 -5.466 15.872 1.00 91.94 100 TRP A C 1
ATOM 751 O O . TRP A 1 100 ? -1.958 -5.152 16.022 1.00 91.94 100 TRP A O 1
ATOM 761 N N . LYS A 1 101 ? -4.080 -5.130 16.749 1.00 89.00 101 LYS A N 1
ATOM 762 C CA . LYS A 1 101 ? -3.840 -4.438 18.013 1.00 89.00 101 LYS A CA 1
ATOM 763 C C . LYS A 1 101 ? -3.583 -5.459 19.113 1.00 89.00 101 LYS A C 1
ATOM 765 O O . LYS A 1 101 ? -4.400 -6.351 19.335 1.00 89.00 101 LYS A O 1
ATOM 770 N N . VAL A 1 102 ? -2.504 -5.276 19.864 1.00 83.25 102 VAL A N 1
ATOM 771 C CA . VAL A 1 102 ? -2.272 -6.020 21.103 1.00 83.25 102 VAL A CA 1
ATOM 772 C C . VAL A 1 102 ? -3.197 -5.448 22.183 1.00 83.25 102 VAL A C 1
ATOM 774 O O . VAL A 1 102 ? -3.144 -4.239 22.442 1.00 83.25 102 VAL A O 1
ATOM 777 N N . PRO A 1 103 ? -4.060 -6.267 22.816 1.00 71.81 103 PRO A N 1
ATOM 778 C CA . PRO A 1 103 ? -4.926 -5.802 23.891 1.00 71.81 103 PRO A CA 1
ATOM 779 C C . PRO A 1 103 ? -4.113 -5.131 25.000 1.00 71.81 103 PRO A C 1
ATOM 781 O O . PRO A 1 103 ? -3.157 -5.701 25.520 1.00 71.81 103 PRO A O 1
ATOM 784 N N . SER A 1 104 ? -4.489 -3.906 25.354 1.00 67.19 104 SER A N 1
ATOM 785 C CA . SER A 1 104 ? -3.787 -3.099 26.347 1.00 67.19 104 SER A CA 1
ATOM 786 C C . SER A 1 104 ? -4.783 -2.209 27.079 1.00 67.19 104 SER A C 1
ATOM 788 O O . SER A 1 104 ? -5.700 -1.663 26.469 1.00 67.19 104 SER A O 1
ATOM 790 N N . THR A 1 105 ? -4.595 -2.053 28.388 1.00 58.59 105 THR A N 1
ATOM 791 C CA . THR A 1 105 ? -5.320 -1.070 29.211 1.00 58.59 105 THR A CA 1
ATOM 792 C C . THR A 1 105 ? -4.639 0.303 29.201 1.00 58.59 105 THR A C 1
ATOM 794 O O . THR A 1 105 ? -5.103 1.226 29.867 1.00 58.59 105 THR A O 1
ATOM 797 N N . SER A 1 106 ? -3.509 0.435 28.500 1.00 64.94 106 SER A N 1
ATOM 798 C CA . SER A 1 106 ? -2.766 1.686 28.358 1.00 64.94 106 SER A CA 1
ATOM 799 C C . SER A 1 106 ? -3.430 2.607 27.326 1.00 64.94 106 SER A C 1
ATOM 801 O O . SER A 1 106 ? -3.946 2.118 26.320 1.00 64.94 106 SER A O 1
ATOM 803 N N . PRO A 1 107 ? -3.353 3.941 27.503 1.00 59.53 107 PRO A N 1
ATOM 804 C CA . PRO A 1 107 ? -3.723 4.904 26.462 1.00 59.53 107 PRO A CA 1
ATOM 805 C C . PRO A 1 107 ? -2.844 4.807 25.202 1.00 59.53 107 PRO A C 1
ATOM 807 O O . PRO A 1 107 ? -3.201 5.369 24.166 1.00 59.53 107 PRO A O 1
ATOM 810 N N . ALA A 1 108 ? -1.707 4.108 25.290 1.00 71.62 108 ALA A N 1
ATOM 811 C CA . ALA A 1 108 ? -0.907 3.697 24.148 1.00 71.62 108 ALA A CA 1
ATOM 812 C C . ALA A 1 108 ? -1.242 2.247 23.766 1.00 71.62 108 ALA A C 1
ATOM 814 O O . ALA A 1 108 ? -1.063 1.330 24.577 1.00 71.62 108 ALA A O 1
ATOM 815 N N . SER A 1 109 ? -1.687 2.023 22.530 1.00 83.06 109 SER A N 1
ATOM 816 C CA . SER A 1 109 ? -1.885 0.677 21.992 1.00 83.06 109 SER A CA 1
ATOM 817 C C . SER A 1 109 ? -0.705 0.275 21.118 1.00 83.06 109 SER A C 1
ATOM 819 O O . SER A 1 109 ? -0.343 1.014 20.205 1.00 83.06 109 SER A O 1
ATOM 821 N N . LEU A 1 110 ? -0.139 -0.899 21.392 1.00 86.69 110 LEU A N 1
ATOM 822 C CA . LEU A 1 110 ? 0.810 -1.569 20.507 1.00 86.69 110 LEU A CA 1
ATOM 823 C C . LEU A 1 110 ? 0.034 -2.271 19.389 1.00 86.69 110 LEU A C 1
ATOM 825 O O . LEU A 1 110 ? -0.996 -2.899 19.647 1.00 86.69 110 LEU A O 1
ATOM 829 N N . HIS A 1 111 ? 0.551 -2.212 18.171 1.00 91.31 111 HIS A N 1
ATOM 830 C CA . HIS A 1 111 ? 0.050 -2.982 17.042 1.00 91.31 111 HIS A CA 1
ATOM 831 C C . HIS A 1 111 ? 1.188 -3.524 16.190 1.00 91.31 111 HIS A C 1
ATOM 833 O O . HIS A 1 111 ? 2.328 -3.068 16.269 1.00 91.31 111 HIS A O 1
ATOM 839 N N . PHE A 1 112 ? 0.854 -4.511 15.375 1.00 96.44 112 PHE A N 1
ATOM 840 C CA . PHE A 1 112 ? 1.745 -5.082 14.382 1.00 96.44 112 PHE A CA 1
ATOM 841 C C . PHE A 1 112 ? 0.954 -5.460 13.136 1.00 96.44 112 PHE A C 1
ATOM 843 O O . PHE A 1 112 ? -0.265 -5.627 13.192 1.00 96.44 112 PHE A O 1
ATOM 850 N N . GLY A 1 113 ? 1.642 -5.620 12.017 1.00 95.94 113 GLY A N 1
ATOM 851 C CA . GLY A 1 113 ? 1.024 -6.039 10.777 1.00 95.94 113 GLY A CA 1
ATOM 852 C C . GLY A 1 113 ? 2.001 -6.651 9.801 1.00 95.94 113 GLY A C 1
ATOM 853 O O . GLY A 1 113 ? 3.220 -6.586 9.963 1.00 95.94 113 GLY A O 1
ATOM 854 N N . VAL A 1 114 ? 1.425 -7.279 8.787 1.00 97.44 114 VAL A N 1
ATOM 855 C CA . VAL A 1 114 ? 2.164 -7.875 7.683 1.00 97.44 114 VAL A CA 1
ATOM 856 C C . VAL A 1 114 ? 1.371 -7.695 6.399 1.00 97.44 114 VAL A C 1
ATOM 858 O O . VAL A 1 114 ? 0.137 -7.735 6.403 1.00 97.44 114 VAL A O 1
ATOM 861 N N . GLY A 1 115 ? 2.075 -7.484 5.297 1.00 93.88 115 GLY A N 1
ATOM 862 C CA . GLY A 1 115 ? 1.443 -7.250 4.011 1.00 93.88 115 GLY A CA 1
ATOM 863 C C . GLY A 1 115 ? 2.381 -7.360 2.828 1.00 93.88 115 GLY A C 1
ATOM 864 O O . GLY A 1 115 ? 3.545 -7.733 2.958 1.00 93.88 115 GLY A O 1
ATOM 865 N N . GLY A 1 116 ? 1.840 -7.041 1.658 1.00 90.81 116 GLY A N 1
ATOM 866 C CA . GLY A 1 116 ? 2.608 -6.900 0.429 1.00 90.81 116 GLY A CA 1
ATOM 867 C C . GLY A 1 116 ? 2.978 -5.442 0.202 1.00 90.81 116 GLY A C 1
ATOM 868 O O . GLY A 1 116 ? 2.168 -4.551 0.460 1.00 90.81 116 GLY A O 1
ATOM 869 N N . VAL A 1 117 ? 4.176 -5.202 -0.322 1.00 90.56 117 VAL A N 1
ATOM 870 C CA . VAL A 1 117 ? 4.642 -3.872 -0.723 1.00 90.56 117 VAL A CA 1
ATOM 871 C C . VAL A 1 117 ? 5.064 -3.882 -2.180 1.00 90.56 117 VAL A C 1
ATOM 873 O O . VAL A 1 117 ? 5.653 -4.837 -2.680 1.00 90.56 117 VAL A O 1
ATOM 876 N N . LEU A 1 118 ? 4.749 -2.798 -2.869 1.00 87.44 118 LEU A N 1
ATOM 877 C CA . LEU A 1 118 ? 5.170 -2.507 -4.220 1.00 87.44 118 LEU A CA 1
ATOM 878 C C . LEU A 1 118 ? 5.982 -1.214 -4.164 1.00 87.44 118 LEU A C 1
ATOM 880 O O . LEU A 1 118 ? 5.442 -0.114 -4.021 1.00 87.44 118 LEU A O 1
ATOM 884 N N . THR A 1 119 ? 7.298 -1.342 -4.272 1.00 82.94 119 THR A N 1
ATOM 885 C CA . THR A 1 119 ? 8.219 -0.208 -4.231 1.00 82.94 119 THR A CA 1
ATOM 886 C C . THR A 1 119 ? 8.481 0.330 -5.626 1.00 82.94 119 THR A C 1
ATOM 888 O O . THR A 1 119 ? 8.289 -0.352 -6.630 1.00 82.94 119 THR A O 1
ATOM 891 N N . SER A 1 120 ? 8.896 1.588 -5.722 1.00 78.00 120 SER A N 1
ATOM 892 C CA . SER A 1 120 ? 9.443 2.126 -6.961 1.00 78.00 120 SER A CA 1
ATOM 893 C C . SER A 1 120 ? 10.636 3.010 -6.688 1.00 78.00 120 SER A C 1
ATOM 895 O O . SER A 1 120 ? 10.586 3.818 -5.767 1.00 78.00 120 SER A O 1
ATOM 897 N N . VAL A 1 121 ? 11.678 2.871 -7.505 1.00 72.06 121 VAL A N 1
ATOM 898 C CA . VAL A 1 121 ? 12.904 3.670 -7.415 1.00 72.06 121 VAL A CA 1
ATOM 899 C C . VAL A 1 121 ? 13.175 4.299 -8.785 1.00 72.06 121 VAL A C 1
ATOM 901 O O . VAL A 1 121 ? 13.228 3.593 -9.793 1.00 72.06 121 VAL A O 1
ATOM 904 N N . ARG A 1 122 ? 13.308 5.630 -8.860 1.00 68.19 122 ARG A N 1
ATOM 905 C CA . ARG A 1 122 ? 13.577 6.366 -10.115 1.00 68.19 122 ARG A CA 1
ATOM 906 C C . ARG A 1 122 ? 14.668 7.430 -9.929 1.00 68.19 122 ARG A C 1
ATOM 908 O O . ARG A 1 122 ? 14.562 8.188 -8.977 1.00 68.19 122 ARG A O 1
ATOM 915 N N . PRO A 1 123 ? 15.665 7.564 -10.819 1.00 60.72 123 PRO A N 1
ATOM 916 C CA . PRO A 1 123 ? 16.543 8.741 -10.838 1.00 60.72 123 PRO A CA 1
ATOM 917 C C . PRO A 1 123 ? 15.776 10.019 -11.244 1.00 60.72 123 PRO A C 1
ATOM 919 O O . PRO A 1 123 ? 14.789 9.938 -11.976 1.00 60.72 123 PRO A O 1
ATOM 922 N N . ASP A 1 124 ? 16.215 11.183 -10.759 1.00 56.88 124 ASP A N 1
ATOM 923 C CA . ASP A 1 124 ? 15.538 12.490 -10.897 1.00 56.88 124 ASP A CA 1
ATOM 924 C C . ASP A 1 124 ? 15.961 13.311 -12.136 1.00 56.88 124 ASP A C 1
ATOM 926 O O . ASP A 1 124 ? 15.422 14.389 -12.353 1.00 56.88 124 ASP A O 1
ATOM 930 N N . GLU A 1 125 ? 16.884 12.839 -12.985 1.00 54.44 125 GLU A N 1
ATOM 931 C CA . GLU A 1 125 ? 17.395 13.646 -14.111 1.00 54.44 125 GLU A CA 1
ATOM 932 C C . GLU A 1 125 ? 17.155 13.049 -15.507 1.00 54.44 125 GLU A C 1
ATOM 934 O O . GLU A 1 125 ? 17.394 11.869 -15.768 1.00 54.44 125 GLU A O 1
ATOM 939 N N . ASP A 1 126 ? 16.775 13.936 -16.436 1.00 50.19 126 ASP A N 1
ATOM 940 C CA . ASP A 1 126 ? 16.545 13.707 -17.871 1.00 50.19 126 ASP A CA 1
ATOM 941 C C . ASP A 1 126 ? 17.800 13.299 -18.677 1.00 50.19 126 ASP A C 1
ATOM 943 O O . ASP A 1 126 ? 17.702 13.096 -19.888 1.00 50.19 126 ASP A O 1
ATOM 947 N N . ASN A 1 127 ? 18.988 13.180 -18.063 1.00 39.97 127 ASN A N 1
ATOM 948 C CA . ASN A 1 127 ? 20.245 13.246 -18.821 1.00 39.97 127 ASN A CA 1
ATOM 949 C C . ASN A 1 127 ? 21.338 12.206 -18.507 1.00 39.97 127 ASN A C 1
ATOM 951 O O . ASN A 1 127 ? 22.508 12.469 -18.778 1.00 39.97 127 ASN A O 1
ATOM 955 N N . GLN A 1 128 ? 21.009 11.003 -18.018 1.00 43.81 128 GLN A N 1
ATOM 956 C CA . GLN A 1 128 ? 21.974 9.885 -18.013 1.00 43.81 128 GLN A CA 1
ATOM 957 C C . GLN A 1 128 ? 21.356 8.564 -18.511 1.00 43.81 128 GLN A C 1
ATOM 959 O O . GLN A 1 128 ? 20.297 8.154 -18.029 1.00 43.81 128 GLN A O 1
ATOM 964 N N . PRO A 1 129 ? 22.007 7.846 -19.454 1.00 40.12 129 PRO A N 1
ATOM 965 C CA . PRO A 1 129 ? 21.552 6.555 -19.950 1.00 40.12 129 PRO A CA 1
ATOM 966 C C . PRO A 1 129 ? 21.965 5.450 -18.971 1.00 40.12 129 PRO A C 1
ATOM 968 O O . PRO A 1 129 ? 22.801 4.602 -19.282 1.00 40.12 129 PRO A O 1
ATOM 971 N N . VAL A 1 130 ? 21.381 5.429 -17.775 1.00 41.72 130 VAL A N 1
ATOM 972 C CA . VAL A 1 130 ? 21.444 4.222 -16.947 1.00 41.72 130 VAL A CA 1
ATOM 973 C C . VAL A 1 130 ? 20.402 3.251 -17.504 1.00 41.72 130 VAL A C 1
ATOM 975 O O . VAL A 1 130 ? 19.195 3.484 -17.417 1.00 41.72 130 VAL A O 1
ATOM 978 N N . ARG A 1 131 ? 20.865 2.168 -18.142 1.00 36.78 131 ARG A N 1
ATOM 979 C CA . ARG A 1 131 ? 20.036 0.982 -18.411 1.00 36.78 131 ARG A CA 1
ATOM 980 C C . ARG A 1 131 ? 19.328 0.595 -17.103 1.00 36.78 131 ARG A C 1
ATOM 982 O O . ARG A 1 131 ? 20.013 0.300 -16.133 1.00 36.78 131 ARG A O 1
ATOM 989 N N . GLY A 1 132 ? 17.992 0.600 -17.088 1.00 43.16 132 GLY A N 1
ATOM 990 C CA . GLY A 1 132 ? 17.195 0.275 -15.891 1.00 43.16 132 GLY A CA 1
ATOM 991 C C . GLY A 1 132 ? 16.243 1.383 -15.426 1.00 43.16 132 GLY A C 1
ATOM 992 O O . GLY A 1 132 ? 16.166 1.670 -14.237 1.00 43.16 132 GLY A O 1
ATOM 993 N N . LYS A 1 133 ? 15.511 2.026 -16.350 1.00 43.69 133 LYS A N 1
ATOM 994 C CA . LYS A 1 133 ? 14.467 3.006 -16.006 1.00 43.69 133 LYS A CA 1
ATOM 995 C C . LYS A 1 133 ? 13.420 2.385 -15.064 1.00 43.69 133 LYS A C 1
ATOM 997 O O . LYS A 1 133 ? 12.753 1.427 -15.454 1.00 43.69 133 LYS A O 1
ATOM 1002 N N . GLY A 1 134 ? 13.278 2.993 -13.883 1.00 52.94 134 GLY A N 1
ATOM 1003 C CA . GLY A 1 134 ? 12.120 2.927 -12.990 1.00 52.94 134 GLY A CA 1
ATOM 1004 C C . GLY A 1 134 ? 11.641 1.535 -12.608 1.00 52.94 134 GLY A C 1
ATOM 1005 O O . GLY A 1 134 ? 10.487 1.222 -12.877 1.00 52.94 134 GLY A O 1
ATOM 1006 N N . THR A 1 135 ? 12.485 0.718 -11.985 1.00 60.56 135 THR A N 1
ATOM 1007 C CA . THR A 1 135 ? 12.079 -0.594 -11.472 1.00 60.56 135 THR A CA 1
ATOM 1008 C C . THR A 1 135 ? 11.029 -0.450 -10.372 1.00 60.56 135 THR A C 1
ATOM 1010 O O . THR A 1 135 ? 11.145 0.394 -9.475 1.00 60.56 135 THR A O 1
ATOM 1013 N N . TYR A 1 136 ? 9.974 -1.259 -10.475 1.00 69.50 136 TYR A N 1
ATOM 1014 C CA . TYR A 1 136 ? 9.080 -1.529 -9.363 1.00 69.50 136 TYR A CA 1
ATOM 1015 C C . TYR A 1 136 ? 9.316 -2.955 -8.892 1.00 69.50 136 TYR A C 1
ATOM 1017 O O . TYR A 1 136 ? 9.396 -3.864 -9.715 1.00 69.50 136 TYR A O 1
ATOM 1025 N N . ASN A 1 137 ? 9.430 -3.129 -7.582 1.00 75.56 137 ASN A N 1
ATOM 1026 C CA . ASN A 1 137 ? 9.699 -4.427 -6.985 1.00 75.56 137 ASN A CA 1
ATOM 1027 C C . ASN A 1 137 ? 8.553 -4.770 -6.046 1.00 75.56 137 ASN A C 1
ATOM 1029 O O . ASN A 1 137 ? 8.077 -3.917 -5.293 1.00 75.56 137 ASN A O 1
ATOM 1033 N N . TYR A 1 138 ? 8.115 -6.020 -6.105 1.00 85.00 138 TYR A N 1
ATOM 1034 C CA . TYR A 1 138 ? 7.168 -6.563 -5.144 1.00 85.00 138 TYR A CA 1
ATOM 1035 C C . TYR A 1 138 ? 7.935 -7.149 -3.973 1.00 85.00 138 TYR A C 1
ATOM 1037 O O . TYR A 1 138 ? 9.006 -7.720 -4.152 1.00 85.00 138 TYR A O 1
ATOM 1045 N N . GLY A 1 139 ? 7.379 -7.028 -2.783 1.00 89.75 139 GLY A N 1
ATOM 1046 C CA . GLY A 1 139 ? 7.990 -7.517 -1.568 1.00 89.75 139 GLY A CA 1
ATOM 1047 C C . GLY A 1 139 ? 6.962 -7.826 -0.499 1.00 89.75 139 GLY A C 1
ATOM 1048 O O . GLY A 1 139 ? 5.753 -7.690 -0.700 1.00 89.75 139 GLY A O 1
ATOM 1049 N N . ILE A 1 140 ? 7.478 -8.228 0.653 1.00 93.94 140 ILE A N 1
ATOM 1050 C CA . ILE A 1 140 ? 6.717 -8.406 1.884 1.00 93.94 140 ILE A CA 1
ATOM 1051 C C . ILE A 1 140 ? 7.109 -7.278 2.830 1.00 93.94 140 ILE A C 1
ATOM 1053 O O . ILE A 1 140 ? 8.283 -6.929 2.936 1.00 93.94 140 ILE A O 1
ATOM 1057 N N . GLU A 1 141 ? 6.128 -6.728 3.526 1.00 95.12 141 GLU A N 1
ATOM 1058 C CA . GLU A 1 141 ? 6.311 -5.684 4.522 1.00 95.12 141 GLU A CA 1
ATOM 1059 C C . GLU A 1 141 ? 5.870 -6.179 5.893 1.00 95.12 141 GLU A C 1
ATOM 1061 O O . GLU A 1 141 ? 4.788 -6.752 6.037 1.00 95.12 141 GLU A O 1
ATOM 1066 N N . GLY A 1 142 ? 6.710 -5.945 6.896 1.00 96.94 142 GLY A N 1
ATOM 1067 C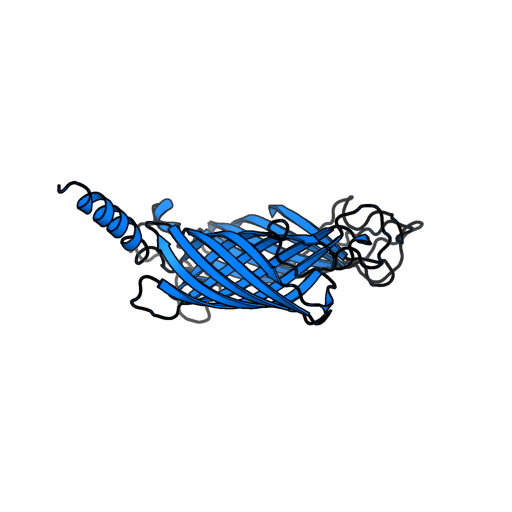 CA . GLY A 1 142 ? 6.350 -6.059 8.306 1.00 96.94 142 GLY A CA 1
ATOM 1068 C C . GLY A 1 142 ? 6.213 -4.678 8.938 1.00 96.94 142 GLY A C 1
ATOM 1069 O O . GLY A 1 142 ? 6.978 -3.774 8.611 1.00 96.94 142 GLY A O 1
ATOM 1070 N N . ASP A 1 143 ? 5.266 -4.530 9.859 1.00 97.06 143 ASP A N 1
ATOM 1071 C CA . ASP A 1 143 ? 4.960 -3.286 10.572 1.00 97.06 143 ASP A CA 1
ATOM 1072 C C . ASP A 1 143 ? 4.842 -3.578 12.074 1.00 97.06 143 ASP A C 1
ATOM 1074 O O . ASP A 1 143 ? 4.207 -4.555 12.482 1.00 97.06 143 ASP A O 1
ATOM 1078 N N . VAL A 1 144 ? 5.457 -2.742 12.905 1.00 96.94 144 VAL A N 1
ATOM 1079 C CA . VAL A 1 144 ? 5.211 -2.691 14.346 1.00 96.94 144 VAL A CA 1
ATOM 1080 C C . VAL A 1 144 ? 5.170 -1.241 14.801 1.00 96.94 144 VAL A C 1
ATOM 1082 O O . VAL A 1 144 ? 6.043 -0.443 14.459 1.00 96.94 144 VAL A O 1
ATOM 1085 N N . GLY A 1 145 ? 4.192 -0.890 15.629 1.00 93.50 145 GLY A N 1
ATOM 1086 C CA . GLY A 1 145 ? 4.033 0.497 16.027 1.00 93.50 145 GLY A CA 1
ATOM 1087 C C . GLY A 1 145 ? 3.207 0.722 17.276 1.00 93.50 145 GLY A C 1
ATOM 1088 O O . GLY A 1 145 ? 2.607 -0.182 17.857 1.00 93.50 145 GLY A O 1
ATOM 1089 N N . PHE A 1 146 ? 3.200 1.981 17.689 1.00 90.38 146 PHE A N 1
ATOM 1090 C CA . PHE A 1 146 ? 2.425 2.474 18.812 1.00 90.38 146 PHE A CA 1
ATOM 1091 C C . PHE A 1 146 ? 1.470 3.556 18.349 1.00 90.38 146 PHE A C 1
ATOM 1093 O O . PHE A 1 146 ? 1.781 4.380 17.489 1.00 90.38 146 PHE A O 1
ATOM 1100 N N . ARG A 1 147 ? 0.314 3.581 18.992 1.00 86.69 147 ARG A N 1
ATOM 1101 C CA . ARG A 1 147 ? -0.757 4.526 18.724 1.00 86.69 147 ARG A CA 1
ATOM 1102 C C . ARG A 1 147 ? -1.217 5.153 20.027 1.00 86.69 147 ARG A C 1
ATOM 1104 O O . ARG A 1 147 ? -1.439 4.452 21.011 1.00 86.69 147 ARG A O 1
ATOM 1111 N N . PHE A 1 148 ? -1.363 6.469 20.014 1.00 81.62 148 PHE A N 1
ATOM 1112 C CA . PHE A 1 148 ? -1.699 7.303 21.159 1.00 81.62 148 PHE A CA 1
ATOM 1113 C C . PHE A 1 148 ? -2.947 8.119 20.832 1.00 81.62 148 PHE A C 1
ATOM 1115 O O . PHE A 1 148 ? -2.967 8.863 19.851 1.00 81.62 148 PHE A O 1
ATOM 1122 N N . GLY A 1 149 ? -3.983 7.997 21.658 1.00 72.31 149 GLY A N 1
ATOM 1123 C CA . GLY A 1 149 ? -5.194 8.801 21.504 1.00 72.31 149 GLY A CA 1
ATOM 1124 C C . GLY A 1 149 ? -4.940 10.287 21.771 1.00 72.31 149 GLY A C 1
ATOM 1125 O O . GLY A 1 149 ? -4.303 10.636 22.762 1.00 72.31 149 GLY A O 1
ATOM 1126 N N . LEU A 1 150 ? -5.449 11.151 20.889 1.00 65.94 150 LEU A N 1
ATOM 1127 C CA . LEU A 1 150 ? -5.387 12.613 20.962 1.00 65.94 150 LEU A CA 1
ATOM 1128 C C . LEU A 1 150 ? -6.765 13.225 20.650 1.00 65.94 150 LEU A C 1
ATOM 1130 O O . LEU A 1 150 ? -6.949 13.872 19.621 1.00 65.94 150 LEU A O 1
ATOM 1134 N N . GLY A 1 151 ? -7.750 13.015 21.527 1.00 53.38 151 GLY A N 1
ATOM 1135 C CA . GLY A 1 151 ? -9.014 13.770 21.492 1.00 53.38 151 GLY A CA 1
ATOM 1136 C C . GLY A 1 151 ? -9.744 13.800 20.147 1.00 53.38 151 GLY A C 1
ATOM 1137 O O . GLY A 1 151 ? -10.075 14.875 19.655 1.00 53.38 151 GLY A O 1
ATOM 1138 N N . GLY A 1 152 ? -9.978 12.626 19.554 1.00 62.19 152 GLY A N 1
ATOM 1139 C CA . GLY A 1 152 ? -10.640 12.464 18.251 1.00 62.19 152 GLY A CA 1
ATOM 1140 C C . GLY A 1 152 ? -9.671 12.205 17.097 1.00 62.19 152 GLY A C 1
ATOM 1141 O O . GLY A 1 152 ? -10.078 11.655 16.082 1.00 62.19 152 GLY A O 1
ATOM 1142 N N . LEU A 1 153 ? -8.386 12.512 17.274 1.00 69.38 153 LEU A N 1
ATOM 1143 C CA . LEU A 1 153 ? -7.300 12.035 16.422 1.00 69.38 153 LEU A CA 1
ATOM 1144 C C . LEU A 1 153 ? -6.488 10.978 17.166 1.00 69.38 153 LEU A C 1
ATOM 1146 O O . LEU A 1 153 ? -6.588 10.829 18.384 1.00 69.38 153 LEU A O 1
ATOM 1150 N N . ASN A 1 154 ? -5.644 10.267 16.438 1.00 80.38 154 ASN A N 1
ATOM 1151 C CA . ASN A 1 154 ? -4.627 9.407 17.011 1.00 80.38 154 ASN A CA 1
ATOM 1152 C C . ASN A 1 154 ? -3.279 9.784 16.422 1.00 80.38 154 ASN A C 1
ATOM 1154 O O . ASN A 1 154 ? -3.156 10.026 15.225 1.00 80.38 154 ASN A O 1
ATOM 1158 N N . PHE A 1 155 ? -2.269 9.838 17.276 1.00 85.44 155 PHE A N 1
ATOM 1159 C CA . PHE A 1 155 ? -0.887 9.908 16.843 1.00 85.44 155 PHE A CA 1
ATOM 1160 C C . PHE A 1 155 ? -0.330 8.495 16.756 1.00 85.44 155 PHE A C 1
ATOM 1162 O O . PHE A 1 155 ? -0.460 7.723 17.706 1.00 85.44 155 PHE A O 1
ATOM 1169 N N . ARG A 1 156 ? 0.287 8.160 15.628 1.00 89.88 156 ARG A N 1
ATOM 1170 C CA . ARG A 1 156 ? 0.834 6.834 15.360 1.00 89.88 156 ARG A CA 1
ATOM 1171 C C . ARG A 1 156 ? 2.300 6.937 14.978 1.00 89.88 156 ARG A C 1
ATOM 1173 O O . ARG A 1 156 ? 2.682 7.830 14.224 1.00 89.88 156 ARG A O 1
ATOM 1180 N N . VAL A 1 157 ? 3.101 6.020 15.509 1.00 95.31 157 VAL A N 1
ATOM 1181 C CA . VAL A 1 157 ? 4.517 5.851 15.179 1.00 95.31 157 VAL A CA 1
ATOM 1182 C C . VAL A 1 157 ? 4.756 4.392 14.836 1.00 95.31 157 VAL A C 1
ATOM 1184 O O . VAL A 1 157 ? 4.443 3.525 15.650 1.00 95.31 157 VAL A O 1
ATOM 1187 N N . ASP A 1 158 ? 5.334 4.139 13.667 1.00 96.56 158 ASP A N 1
ATOM 1188 C CA . ASP A 1 158 ? 5.575 2.798 13.136 1.00 96.56 158 ASP A CA 1
ATOM 1189 C C . ASP A 1 158 ? 7.044 2.619 12.749 1.00 96.56 158 ASP A C 1
ATOM 1191 O O . ASP A 1 158 ? 7.681 3.529 12.208 1.00 96.56 158 ASP A O 1
ATOM 1195 N N . GLY A 1 159 ? 7.567 1.424 12.998 1.00 97.00 159 GLY A N 1
ATOM 1196 C CA . GLY A 1 159 ? 8.760 0.892 12.355 1.00 97.00 159 GLY A CA 1
ATOM 1197 C C . GLY A 1 159 ? 8.346 -0.183 11.356 1.00 97.00 159 GLY A C 1
ATOM 1198 O O . GLY A 1 159 ? 7.581 -1.082 11.701 1.00 97.00 159 GLY A O 1
ATOM 1199 N N . LEU A 1 160 ? 8.848 -0.092 10.127 1.00 95.81 160 LEU A N 1
ATOM 1200 C CA . LEU A 1 160 ? 8.519 -1.009 9.045 1.00 95.81 160 LEU A CA 1
ATOM 1201 C C . LEU A 1 160 ? 9.778 -1.588 8.411 1.00 95.81 160 LEU A C 1
ATOM 1203 O O . LEU A 1 160 ? 10.835 -0.952 8.392 1.00 95.81 160 LEU A O 1
ATOM 1207 N N . ALA A 1 161 ? 9.637 -2.793 7.877 1.00 95.06 161 ALA A N 1
ATOM 1208 C CA . ALA A 1 161 ? 10.682 -3.507 7.167 1.00 95.06 161 ALA A CA 1
ATOM 1209 C C . ALA A 1 161 ? 10.127 -4.036 5.843 1.00 95.06 161 ALA A C 1
ATOM 1211 O O . ALA A 1 161 ? 9.270 -4.920 5.845 1.00 95.06 161 ALA A O 1
ATOM 1212 N N . ASP A 1 162 ? 10.642 -3.511 4.733 1.00 92.12 162 ASP A N 1
ATOM 1213 C CA . ASP A 1 162 ? 10.248 -3.884 3.379 1.00 92.12 162 ASP A CA 1
ATOM 1214 C C . ASP A 1 162 ? 11.309 -4.840 2.818 1.00 92.12 162 ASP A C 1
ATOM 1216 O O . ASP A 1 162 ? 12.425 -4.422 2.496 1.00 92.12 162 ASP A O 1
ATOM 1220 N N . TYR A 1 163 ? 10.978 -6.123 2.691 1.00 90.19 163 TYR A N 1
ATOM 1221 C CA . TYR A 1 163 ? 11.843 -7.112 2.054 1.00 90.19 163 TYR A CA 1
ATOM 1222 C C . TYR A 1 163 ? 11.423 -7.334 0.603 1.00 90.19 163 TYR A C 1
ATOM 1224 O O . TYR A 1 163 ? 10.317 -7.805 0.330 1.00 90.19 163 TYR A O 1
ATOM 1232 N N . MET A 1 164 ? 12.321 -7.041 -0.332 1.00 87.06 164 MET A N 1
ATOM 1233 C CA . MET A 1 164 ? 12.150 -7.325 -1.758 1.00 87.06 164 MET A CA 1
ATOM 1234 C C . MET A 1 164 ? 13.071 -8.487 -2.147 1.00 87.06 164 MET A C 1
ATOM 1236 O O . MET A 1 164 ? 14.229 -8.479 -1.737 1.00 87.06 164 MET A O 1
ATOM 1240 N N . PRO A 1 165 ? 12.596 -9.485 -2.915 1.00 81.06 165 PRO A N 1
ATOM 1241 C CA . PRO A 1 165 ? 13.399 -10.636 -3.315 1.00 81.06 165 PRO A CA 1
ATOM 1242 C C . PRO A 1 165 ? 14.268 -10.369 -4.553 1.00 81.06 165 PRO A C 1
ATOM 1244 O O . PRO A 1 165 ? 15.296 -11.025 -4.705 1.00 81.06 165 PRO A O 1
ATOM 1247 N N . ASP A 1 166 ? 13.882 -9.430 -5.424 1.00 72.19 166 ASP A N 1
ATOM 1248 C CA . ASP A 1 166 ? 14.626 -9.104 -6.645 1.00 72.19 166 ASP A CA 1
ATOM 1249 C C . ASP A 1 166 ? 14.608 -7.591 -6.958 1.00 72.19 166 ASP A C 1
ATOM 1251 O O . ASP A 1 166 ? 13.538 -7.039 -7.231 1.00 72.19 166 ASP A O 1
ATOM 1255 N N . PRO A 1 167 ? 15.769 -6.906 -6.909 1.00 68.12 167 PRO A N 1
ATOM 1256 C CA . PRO A 1 167 ? 16.978 -7.353 -6.221 1.00 68.12 167 PRO A CA 1
ATOM 1257 C C . PRO A 1 167 ? 16.692 -7.599 -4.732 1.00 68.12 167 PRO A C 1
ATOM 1259 O O . PRO A 1 167 ? 15.858 -6.918 -4.132 1.00 68.12 167 PRO A O 1
ATOM 1262 N N . ALA A 1 168 ? 17.400 -8.564 -4.140 1.00 81.00 168 ALA A N 1
ATOM 1263 C CA . ALA A 1 168 ? 17.296 -8.846 -2.713 1.00 81.00 168 ALA A CA 1
ATOM 1264 C C . ALA A 1 168 ? 17.704 -7.605 -1.904 1.00 81.00 168 ALA A C 1
ATOM 1266 O O . ALA A 1 168 ? 18.862 -7.193 -1.958 1.00 81.00 168 ALA A O 1
ATOM 1267 N N . ALA A 1 169 ? 16.757 -7.009 -1.184 1.00 81.75 169 ALA A N 1
ATOM 1268 C CA . ALA A 1 169 ? 16.987 -5.791 -0.417 1.00 81.75 169 ALA A CA 1
ATOM 1269 C C . ALA A 1 169 ? 16.037 -5.693 0.779 1.00 81.75 169 ALA A C 1
ATOM 1271 O O . ALA A 1 169 ? 14.863 -6.057 0.671 1.00 81.75 169 ALA A O 1
ATOM 1272 N N . LEU A 1 170 ? 16.538 -5.162 1.896 1.00 88.50 170 LEU A N 1
ATOM 1273 C CA . LEU A 1 170 ? 15.753 -4.870 3.090 1.00 88.50 170 LEU A CA 1
ATOM 1274 C C . LEU A 1 170 ? 15.780 -3.369 3.395 1.00 88.50 170 LEU A C 1
ATOM 1276 O O . LEU A 1 170 ? 16.748 -2.852 3.949 1.00 88.50 170 LEU A O 1
ATOM 1280 N N . ASN A 1 171 ? 14.694 -2.668 3.080 1.00 87.50 171 ASN A N 1
ATOM 1281 C CA . ASN A 1 171 ? 14.554 -1.265 3.462 1.00 87.50 171 ASN A CA 1
ATOM 1282 C C . ASN A 1 171 ? 13.895 -1.168 4.839 1.00 87.50 171 ASN A C 1
ATOM 1284 O O . ASN A 1 171 ? 12.909 -1.852 5.111 1.00 87.50 171 ASN A O 1
ATOM 1288 N N . LEU A 1 172 ? 14.402 -0.284 5.696 1.00 91.62 172 LEU A N 1
ATOM 1289 C CA . LEU A 1 172 ? 13.795 0.010 6.992 1.00 91.62 172 LEU A CA 1
ATOM 1290 C C . LEU A 1 172 ? 13.143 1.385 6.940 1.00 91.62 172 LEU A C 1
ATOM 1292 O O . LEU A 1 172 ? 13.768 2.367 6.537 1.00 91.62 172 LEU A O 1
ATOM 1296 N N . ARG A 1 173 ? 11.885 1.479 7.364 1.00 91.56 173 ARG A N 1
ATOM 1297 C CA . ARG A 1 173 ? 11.142 2.740 7.392 1.00 91.56 173 ARG A CA 1
ATOM 1298 C C . ARG A 1 173 ? 10.728 3.077 8.813 1.00 91.56 173 ARG A C 1
ATOM 1300 O O . ARG A 1 173 ? 10.319 2.211 9.575 1.00 91.56 173 ARG A O 1
ATOM 1307 N N . ALA A 1 174 ? 10.819 4.352 9.156 1.00 94.06 174 ALA A N 1
ATOM 1308 C CA . ALA A 1 174 ? 10.221 4.902 10.359 1.00 94.06 174 ALA A CA 1
ATOM 1309 C C . ALA A 1 174 ? 9.154 5.905 9.932 1.00 94.06 174 ALA A C 1
ATOM 1311 O O . ALA A 1 174 ? 9.432 6.794 9.126 1.00 94.06 174 ALA A O 1
ATOM 1312 N N . GLN A 1 175 ? 7.940 5.763 10.449 1.00 95.00 175 GLN A N 1
ATOM 1313 C CA . GLN A 1 175 ? 6.825 6.647 10.134 1.00 95.00 175 GLN A CA 1
ATOM 1314 C C . GLN A 1 175 ? 6.264 7.263 11.410 1.00 95.00 175 GLN A C 1
ATOM 1316 O O . GLN A 1 175 ? 6.196 6.610 12.449 1.00 95.00 175 GLN A O 1
ATOM 1321 N N . ALA A 1 176 ? 5.847 8.522 11.327 1.00 94.88 176 ALA A N 1
ATOM 1322 C CA . ALA A 1 176 ? 5.121 9.193 12.396 1.00 94.88 176 ALA A CA 1
ATOM 1323 C C . ALA A 1 176 ? 4.039 10.089 11.798 1.00 94.88 176 ALA A C 1
ATOM 1325 O O . ALA A 1 176 ? 4.300 10.858 10.868 1.00 94.88 176 ALA A O 1
ATOM 1326 N N . GLY A 1 177 ? 2.821 9.996 12.320 1.00 91.56 177 GLY A N 1
ATOM 1327 C CA . GLY A 1 177 ? 1.680 10.641 11.692 1.00 91.56 177 GLY A CA 1
ATOM 1328 C C . GLY A 1 177 ? 0.449 10.758 12.565 1.00 91.56 177 GLY A C 1
ATOM 1329 O O . GLY A 1 177 ? 0.413 10.311 13.712 1.00 91.56 177 GLY A O 1
ATOM 1330 N N . LEU A 1 178 ? -0.564 11.390 11.984 1.00 88.31 178 LEU A N 1
ATOM 1331 C CA . LEU A 1 178 ? -1.887 11.527 12.567 1.00 88.31 178 LEU A CA 1
ATOM 1332 C C . LEU A 1 178 ? -2.877 10.702 11.756 1.00 88.31 178 LEU A C 1
ATOM 1334 O O . LEU A 1 178 ? -2.839 10.689 10.526 1.00 88.31 178 LEU A O 1
ATOM 1338 N N . GLU A 1 179 ? -3.790 10.051 12.455 1.00 83.12 179 GLU A N 1
ATOM 1339 C CA . GLU A 1 179 ? -4.875 9.281 11.865 1.00 83.12 179 GLU A CA 1
ATOM 1340 C C . GLU A 1 179 ? -6.199 9.602 12.561 1.00 83.12 179 GLU A C 1
ATOM 1342 O O . GLU A 1 179 ? -6.263 9.959 13.740 1.00 83.12 179 GLU A O 1
ATOM 1347 N N . PHE A 1 180 ? -7.269 9.472 11.799 1.00 79.94 180 PHE A N 1
ATOM 1348 C CA . PHE A 1 180 ? -8.636 9.752 12.183 1.00 79.94 180 PHE A CA 1
ATOM 1349 C C . PHE A 1 180 ? -9.503 8.557 11.795 1.00 79.94 180 PHE A C 1
ATOM 1351 O O . PHE A 1 180 ? -9.309 7.986 10.718 1.00 79.94 180 PHE A O 1
ATOM 1358 N N . TRP A 1 181 ? -10.445 8.178 12.664 1.00 79.50 181 TRP A N 1
ATOM 1359 C CA . TRP A 1 181 ? -11.345 7.052 12.412 1.00 79.50 181 TRP A CA 1
ATOM 1360 C C . TRP A 1 181 ? -12.800 7.507 12.399 1.00 79.50 181 TRP A C 1
ATOM 1362 O O . TRP A 1 181 ? -13.447 7.543 13.449 1.00 79.50 181 TRP A O 1
ATOM 1372 N N . PRO A 1 182 ? -13.332 7.913 11.239 1.00 68.75 182 PRO A N 1
ATOM 1373 C CA . PRO A 1 182 ? -14.748 8.190 11.148 1.00 68.75 182 PRO A CA 1
ATOM 1374 C C . PRO A 1 182 ? -15.547 6.889 11.126 1.00 68.75 182 PRO A C 1
ATOM 1376 O O . PRO A 1 182 ? -15.279 5.981 10.335 1.00 68.75 182 PRO A O 1
ATOM 1379 N N . ASN A 1 183 ? -16.596 6.841 11.942 1.00 68.44 183 ASN A N 1
ATOM 1380 C CA . ASN A 1 183 ? -17.676 5.890 11.735 1.00 68.44 183 ASN A CA 1
ATOM 1381 C C . ASN A 1 183 ? -18.566 6.429 10.604 1.00 68.44 183 ASN A C 1
ATOM 1383 O O . ASN A 1 183 ? -19.322 7.385 10.799 1.00 68.44 183 ASN A O 1
ATOM 1387 N N . ILE A 1 184 ? -18.461 5.826 9.420 1.00 63.00 184 ILE A N 1
ATOM 1388 C CA . ILE A 1 184 ? -19.197 6.270 8.231 1.00 63.00 184 ILE A CA 1
ATOM 1389 C C . ILE A 1 184 ? -20.710 6.078 8.405 1.00 63.00 184 ILE A C 1
ATOM 1391 O O . ILE A 1 184 ? -21.476 6.954 8.005 1.00 63.00 184 ILE A O 1
ATOM 1395 N N . ALA A 1 185 ? -21.157 5.007 9.070 1.00 61.84 185 ALA A N 1
ATOM 1396 C CA . ALA A 1 185 ? -22.582 4.762 9.317 1.00 61.84 185 ALA A CA 1
ATOM 1397 C C . ALA A 1 185 ? -23.230 5.908 10.118 1.00 61.84 185 ALA A C 1
ATOM 1399 O O . ALA A 1 185 ? -24.350 6.337 9.832 1.00 61.84 185 ALA A O 1
ATOM 1400 N N . SER A 1 186 ? -22.478 6.484 11.063 1.00 61.06 186 SER A N 1
ATOM 1401 C CA . SER A 1 186 ? -22.941 7.606 11.888 1.00 61.06 186 SER A CA 1
ATOM 1402 C C . SER A 1 186 ? -23.150 8.907 11.100 1.00 61.06 186 SER A C 1
ATOM 1404 O O . SER A 1 186 ? -23.993 9.724 11.468 1.00 61.06 186 SER A O 1
ATOM 1406 N N . TRP A 1 187 ? -22.425 9.098 9.994 1.00 61.53 187 TRP A N 1
ATOM 1407 C CA . TRP A 1 187 ? -22.528 10.290 9.144 1.00 61.53 187 TRP A CA 1
ATOM 1408 C C . TRP A 1 187 ? -23.724 10.249 8.197 1.00 61.53 187 TRP A C 1
ATOM 1410 O O . TRP A 1 187 ? -24.240 11.300 7.818 1.00 61.53 187 TRP A O 1
ATOM 1420 N N . PHE A 1 188 ? -24.185 9.050 7.844 1.00 59.62 188 PHE A N 1
ATOM 1421 C CA . PHE A 1 188 ? -25.305 8.851 6.925 1.00 59.62 188 PHE A CA 1
ATOM 1422 C C . PHE A 1 188 ? -26.621 8.492 7.630 1.00 59.62 188 PHE A C 1
ATOM 1424 O O . PHE A 1 188 ? -27.601 8.157 6.970 1.00 59.62 188 PHE A O 1
ATOM 1431 N N . GLY A 1 189 ? -26.675 8.635 8.960 1.00 48.78 189 GLY A N 1
ATOM 1432 C CA . GLY A 1 189 ? -27.906 8.493 9.741 1.00 48.78 189 GLY A CA 1
ATOM 1433 C C . GLY A 1 189 ? -28.332 7.049 10.014 1.00 48.78 189 GLY A C 1
ATOM 1434 O O . GLY A 1 189 ? -29.452 6.831 10.469 1.00 48.78 189 GLY A O 1
ATOM 1435 N N . GLU A 1 190 ? -27.455 6.067 9.794 1.00 54.72 190 GLU A N 1
ATOM 1436 C CA . GLU A 1 190 ? -27.687 4.669 10.173 1.00 54.72 190 GLU A CA 1
ATOM 1437 C C . GLU A 1 190 ? -27.356 4.487 11.664 1.00 54.72 190 GLU A C 1
ATOM 1439 O O . GLU A 1 190 ? -26.401 3.832 12.072 1.00 54.72 190 GLU A O 1
ATOM 1444 N N . THR A 1 191 ? -28.146 5.134 12.524 1.00 41.78 191 THR A N 1
ATOM 1445 C CA . THR A 1 191 ? -28.102 4.911 13.971 1.00 41.78 191 THR A CA 1
ATOM 1446 C C . THR A 1 191 ? -28.736 3.567 14.290 1.00 41.78 191 THR A C 1
ATOM 1448 O O . THR A 1 191 ? -29.955 3.516 14.415 1.00 41.78 191 THR A O 1
ATOM 1451 N N . GLY A 1 192 ? -27.927 2.510 14.426 1.00 40.03 192 GLY A N 1
ATOM 1452 C CA . GLY A 1 192 ? -28.173 1.345 15.297 1.00 40.03 192 GLY A CA 1
ATOM 1453 C C . GLY A 1 192 ? -29.620 0.851 15.415 1.00 40.03 192 GLY A C 1
ATOM 1454 O O . GLY A 1 192 ? -30.074 0.515 16.510 1.00 40.03 192 GLY A O 1
ATOM 1455 N N . GLY A 1 193 ? -30.363 0.851 14.314 1.00 31.98 193 GLY A N 1
ATOM 1456 C CA . GLY A 1 193 ? -31.758 0.468 14.288 1.00 31.98 193 GLY A CA 1
ATOM 1457 C C . GLY A 1 193 ? -31.832 -1.015 14.013 1.00 31.98 193 GLY A C 1
ATOM 1458 O O . GLY A 1 193 ? -31.638 -1.435 12.879 1.00 31.98 193 GLY A O 1
ATOM 1459 N N . MET A 1 194 ? -32.167 -1.806 15.030 1.00 39.12 194 MET A N 1
ATOM 1460 C CA . MET A 1 194 ? -32.879 -3.056 14.786 1.00 39.12 194 MET A CA 1
ATOM 1461 C C . MET A 1 194 ? -34.132 -2.712 13.968 1.00 39.12 194 MET A C 1
ATOM 1463 O O . MET A 1 194 ? -35.125 -2.252 14.532 1.00 39.12 194 MET A O 1
ATOM 1467 N N . VAL A 1 195 ? -34.089 -2.880 12.647 1.00 32.16 195 VAL A N 1
ATOM 1468 C CA . VAL A 1 195 ? -35.269 -2.741 11.792 1.00 32.16 195 VAL A CA 1
ATOM 1469 C C . VAL A 1 195 ? -35.491 -4.057 11.063 1.00 32.16 195 VAL A C 1
ATOM 1471 O O . VAL A 1 195 ? -34.733 -4.456 10.193 1.00 32.16 195 VAL A O 1
ATOM 1474 N N . SER A 1 196 ? -36.539 -4.726 11.540 1.00 30.27 196 SER A N 1
ATOM 1475 C CA . SER A 1 196 ? -37.331 -5.808 10.959 1.00 30.27 196 SER A CA 1
ATOM 1476 C C . SER A 1 196 ? -36.807 -6.513 9.703 1.00 30.27 196 SER A C 1
ATOM 1478 O O . SER A 1 196 ? -36.867 -5.965 8.605 1.00 30.27 196 SER A O 1
ATOM 1480 N N . SER A 1 197 ? -36.500 -7.800 9.879 1.00 31.02 197 SER A N 1
ATOM 1481 C CA . SER A 1 197 ? -36.996 -8.914 9.057 1.00 31.02 197 SER A CA 1
ATOM 1482 C C . SER A 1 197 ? -37.471 -8.540 7.645 1.00 31.02 197 SER A C 1
ATOM 1484 O O . SER A 1 197 ? -38.677 -8.489 7.381 1.00 31.02 197 SER A O 1
ATOM 1486 N N . MET A 1 198 ? -36.535 -8.307 6.733 1.00 30.11 198 MET A N 1
ATOM 1487 C CA . MET A 1 198 ? -36.775 -8.429 5.300 1.00 30.11 198 MET A CA 1
ATOM 1488 C C . MET A 1 198 ? -35.509 -8.983 4.654 1.00 30.11 198 MET A C 1
ATOM 1490 O O . MET A 1 198 ? -34.577 -8.248 4.354 1.00 30.11 198 MET A O 1
ATOM 1494 N N . SER A 1 199 ? -35.544 -10.298 4.438 1.00 31.52 199 SER A N 1
ATOM 1495 C CA . SER A 1 199 ? -34.615 -11.120 3.664 1.00 31.52 199 SER A CA 1
ATOM 1496 C C . SER A 1 199 ? -33.888 -10.352 2.554 1.00 31.52 199 SER A C 1
ATOM 1498 O O . SER A 1 199 ? -34.516 -9.988 1.553 1.00 31.52 199 SER A O 1
ATOM 1500 N N . ALA A 1 200 ? -32.574 -10.166 2.682 1.00 37.84 200 ALA A N 1
ATOM 1501 C CA . ALA A 1 200 ? -31.731 -9.612 1.625 1.00 37.84 200 ALA A CA 1
ATOM 1502 C C . ALA A 1 200 ? -30.794 -10.710 1.040 1.00 37.84 200 ALA A C 1
ATOM 1504 O O . ALA A 1 200 ? -29.761 -11.063 1.599 1.00 37.84 200 ALA A O 1
ATOM 1505 N N . PRO A 1 201 ? -31.177 -11.329 -0.094 1.00 34.28 201 PRO A N 1
ATOM 1506 C CA . PRO A 1 201 ? -30.455 -12.447 -0.715 1.00 34.28 201 PRO A CA 1
ATOM 1507 C C . PRO A 1 201 ? -29.320 -12.035 -1.679 1.00 34.28 201 PRO A C 1
ATOM 1509 O O . PRO A 1 201 ? -28.824 -12.878 -2.422 1.00 34.28 201 PRO A O 1
ATOM 1512 N N . TRP A 1 202 ? -28.898 -10.764 -1.690 1.00 38.47 202 TRP A N 1
ATOM 1513 C CA . TRP A 1 202 ? -27.848 -10.232 -2.580 1.00 38.47 202 TRP A CA 1
ATOM 1514 C C . TRP A 1 202 ? -26.445 -10.188 -1.938 1.00 38.47 202 TRP A C 1
ATOM 1516 O O . TRP A 1 202 ? -25.506 -9.697 -2.562 1.00 38.47 202 TRP A O 1
ATOM 1526 N N . ALA A 1 203 ? -26.285 -10.713 -0.717 1.00 36.94 203 ALA A N 1
ATOM 1527 C CA . ALA A 1 203 ? -24.998 -10.802 -0.029 1.00 36.94 203 ALA A CA 1
ATOM 1528 C C . ALA A 1 203 ? -24.009 -11.734 -0.772 1.00 36.94 203 ALA A C 1
ATOM 1530 O O . ALA A 1 203 ? -24.435 -12.763 -1.311 1.00 36.94 203 ALA A O 1
ATOM 1531 N N . PRO A 1 204 ? -22.694 -11.427 -0.796 1.00 34.94 204 PRO A N 1
ATOM 1532 C CA . PRO A 1 204 ? -21.684 -12.351 -1.315 1.00 34.94 204 PRO A CA 1
ATOM 1533 C C . PRO A 1 204 ? -21.768 -13.707 -0.595 1.00 34.94 204 PRO A C 1
ATOM 1535 O O . PRO A 1 204 ? -22.229 -13.789 0.542 1.00 34.94 204 PRO A O 1
ATOM 1538 N N . VAL A 1 205 ? -21.344 -14.791 -1.257 1.00 33.38 205 VAL A N 1
ATOM 1539 C CA . VAL A 1 205 ? -21.389 -16.149 -0.685 1.00 33.38 205 VAL A CA 1
ATOM 1540 C C . VAL A 1 205 ? -20.492 -16.212 0.556 1.00 33.38 205 VAL A C 1
ATOM 1542 O O . VAL A 1 205 ? -19.281 -16.399 0.465 1.00 33.38 205 VAL A O 1
ATOM 1545 N N . MET A 1 206 ? -21.110 -16.061 1.722 1.00 35.09 206 MET A N 1
ATOM 1546 C CA . MET A 1 206 ? -20.488 -16.180 3.035 1.00 35.09 206 MET A CA 1
ATOM 1547 C C . MET A 1 206 ? -20.428 -17.669 3.399 1.00 35.09 206 MET A C 1
ATOM 1549 O O . MET A 1 206 ? -21.453 -18.341 3.478 1.00 35.09 206 MET A O 1
ATOM 1553 N N . TRP A 1 207 ? -19.229 -18.226 3.595 1.00 31.25 207 TRP A N 1
ATOM 1554 C CA . TRP A 1 207 ? -19.049 -19.645 3.967 1.00 31.25 207 TRP A CA 1
ATOM 1555 C C . TRP A 1 207 ? -19.337 -19.940 5.446 1.00 31.25 207 TRP A C 1
ATOM 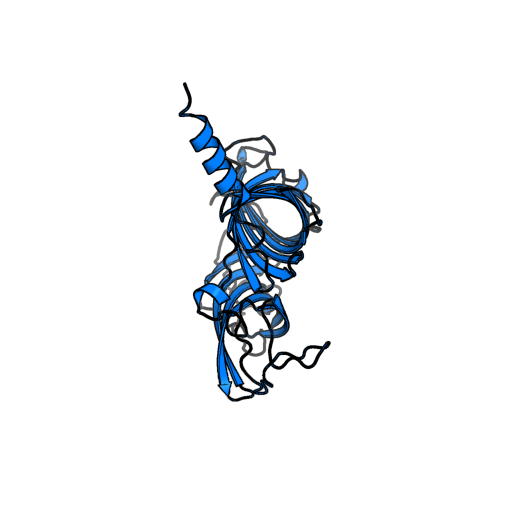1557 O O . TRP A 1 207 ? -19.268 -21.089 5.882 1.00 31.25 207 TRP A O 1
ATOM 1567 N N . TRP A 1 208 ? -19.699 -18.911 6.208 1.00 28.52 208 TRP A N 1
ATOM 1568 C CA . TRP A 1 208 ? -20.019 -18.987 7.624 1.00 28.52 208 TRP A CA 1
ATOM 1569 C C . TRP A 1 208 ? -21.190 -18.033 7.894 1.00 28.52 208 TRP A C 1
ATOM 1571 O O . TRP A 1 208 ? -21.028 -16.818 7.850 1.00 28.52 208 TRP A O 1
ATOM 1581 N N . ASP A 1 209 ? -22.342 -18.636 8.183 1.00 33.22 209 ASP A N 1
ATOM 1582 C CA . ASP A 1 209 ? -23.597 -18.041 8.662 1.00 33.22 209 ASP A CA 1
ATOM 1583 C C . ASP A 1 209 ? -24.562 -17.403 7.638 1.00 33.22 209 ASP A C 1
ATOM 1585 O O . ASP A 1 209 ? -24.173 -16.729 6.685 1.00 33.22 209 ASP A O 1
ATOM 1589 N N . VAL A 1 210 ? -25.862 -17.646 7.851 1.00 39.25 210 VAL A N 1
ATOM 1590 C CA . VAL A 1 210 ? -26.975 -17.146 7.019 1.00 39.25 210 VAL A CA 1
ATOM 1591 C C . VAL A 1 210 ? -27.265 -15.697 7.417 1.00 39.25 210 VAL A C 1
ATOM 1593 O O . VAL A 1 210 ? -28.225 -15.407 8.126 1.00 39.25 210 VAL A O 1
ATOM 1596 N N . LEU A 1 211 ? -26.390 -14.784 7.006 1.00 43.09 211 LEU A N 1
ATOM 1597 C CA . LEU A 1 211 ? -26.592 -13.343 7.146 1.00 43.09 211 LEU A CA 1
ATOM 1598 C C . LEU A 1 211 ? -27.366 -12.805 5.937 1.00 43.09 211 LEU A C 1
ATOM 1600 O O . LEU A 1 211 ? -27.027 -13.095 4.792 1.00 43.09 211 LEU A O 1
ATOM 1604 N N . GLU A 1 212 ? -28.397 -11.998 6.197 1.00 54.53 212 GLU A N 1
ATOM 1605 C CA . GLU A 1 212 ? -29.231 -11.330 5.183 1.00 54.53 212 GLU A CA 1
ATOM 1606 C C . GLU A 1 212 ? -28.490 -10.173 4.470 1.00 54.53 212 GLU A C 1
ATOM 1608 O O . GLU A 1 212 ? -29.098 -9.425 3.728 1.00 54.53 212 GLU A O 1
ATOM 1613 N N . GLY A 1 213 ? -27.188 -9.975 4.682 1.00 59.88 213 GLY A N 1
ATOM 1614 C CA . GLY A 1 213 ? -26.422 -8.848 4.142 1.00 59.88 213 GLY A CA 1
ATOM 1615 C C . GLY A 1 213 ? -25.057 -8.723 4.823 1.00 59.88 213 GLY A C 1
ATOM 1616 O O . GLY A 1 213 ? -24.912 -9.158 5.969 1.00 59.88 213 GLY A O 1
ATOM 1617 N N . PRO A 1 214 ? -24.033 -8.165 4.154 1.00 62.72 214 PRO A N 1
ATOM 1618 C CA . PRO A 1 214 ? -22.774 -7.855 4.809 1.00 62.72 214 PRO A CA 1
ATOM 1619 C C . PRO A 1 214 ? -22.957 -6.701 5.806 1.00 62.72 214 PRO A C 1
ATOM 1621 O O . PRO A 1 214 ? -23.246 -5.567 5.433 1.00 62.72 214 PRO A O 1
ATOM 1624 N N . LEU A 1 215 ? -22.751 -6.998 7.088 1.00 78.75 215 LEU A N 1
ATOM 1625 C CA . LEU A 1 215 ? -22.709 -6.008 8.166 1.00 78.75 215 LEU A CA 1
ATOM 1626 C C . LEU A 1 215 ? -21.400 -5.193 8.123 1.00 78.75 215 LEU A C 1
ATOM 1628 O O . LEU A 1 215 ? -20.417 -5.658 7.535 1.00 78.75 215 LEU A O 1
ATOM 1632 N N . PRO A 1 216 ? -21.319 -4.030 8.800 1.00 77.88 216 PRO A N 1
ATOM 1633 C CA . PRO A 1 216 ? -20.077 -3.276 8.937 1.00 77.88 216 PRO A CA 1
ATOM 1634 C C . PRO A 1 216 ? -18.932 -4.160 9.459 1.00 77.88 216 PRO A C 1
ATOM 1636 O O . PRO A 1 216 ? -19.077 -4.882 10.445 1.00 77.88 216 PRO A O 1
ATOM 1639 N N . GLY A 1 217 ? -17.793 -4.119 8.773 1.00 71.56 217 GLY A N 1
ATOM 1640 C CA . GLY A 1 217 ? -16.621 -4.959 9.013 1.00 71.56 217 GLY A CA 1
ATOM 1641 C C . GLY A 1 217 ? -16.638 -6.305 8.287 1.00 71.56 217 GLY A C 1
ATOM 1642 O O . GLY A 1 217 ? -15.646 -7.027 8.364 1.00 71.56 217 GLY A O 1
ATOM 1643 N N . THR A 1 218 ? -17.708 -6.655 7.566 1.00 79.12 218 THR A N 1
ATOM 1644 C CA . THR A 1 218 ? -17.737 -7.872 6.737 1.00 79.12 218 THR A CA 1
ATOM 1645 C C . THR A 1 218 ? -16.694 -7.782 5.631 1.00 79.12 218 THR A C 1
ATOM 1647 O O . THR A 1 218 ? -16.517 -6.729 5.020 1.00 79.12 218 THR A O 1
ATOM 1650 N N . ILE A 1 219 ? -16.013 -8.900 5.381 1.00 82.06 219 ILE A N 1
ATOM 1651 C CA . ILE A 1 219 ? -15.002 -9.023 4.334 1.00 82.06 219 ILE A CA 1
ATOM 1652 C C . ILE A 1 219 ? -15.642 -9.608 3.075 1.00 82.06 219 ILE A C 1
ATOM 1654 O O . ILE A 1 219 ? -16.261 -10.670 3.140 1.00 82.06 219 ILE A O 1
ATOM 1658 N N . GLU A 1 220 ? -15.409 -8.969 1.932 1.00 82.56 220 GLU A N 1
ATOM 1659 C CA . GLU A 1 220 ? -15.643 -9.553 0.615 1.00 82.56 220 GLU A CA 1
ATOM 1660 C C . GLU A 1 220 ? -14.324 -10.038 0.008 1.00 82.56 220 GLU A C 1
ATOM 1662 O O . GLU A 1 220 ? -13.314 -9.337 0.021 1.00 82.56 220 GLU A O 1
ATOM 1667 N N . LEU A 1 221 ? -14.339 -11.245 -0.555 1.00 84.12 221 LEU A N 1
ATOM 1668 C CA . LEU A 1 221 ? -13.260 -11.770 -1.383 1.00 84.12 221 LEU A CA 1
ATOM 1669 C C . LEU A 1 221 ? -13.824 -12.109 -2.755 1.00 84.12 221 LEU A C 1
ATOM 1671 O O . LEU A 1 221 ? -14.822 -12.821 -2.864 1.00 84.12 221 LEU A O 1
ATOM 1675 N N . GLY A 1 222 ? -13.161 -11.630 -3.802 1.00 81.50 222 GLY A N 1
ATOM 1676 C CA . GLY A 1 222 ? -13.577 -11.880 -5.174 1.00 81.50 222 GLY A CA 1
ATOM 1677 C C . GLY A 1 222 ? -12.403 -12.175 -6.090 1.00 81.50 222 GLY A C 1
ATOM 1678 O O . GLY A 1 222 ? -11.281 -11.726 -5.864 1.00 81.50 222 GLY A O 1
ATOM 1679 N N . ALA A 1 223 ? -12.687 -12.912 -7.157 1.00 86.19 223 ALA A N 1
ATOM 1680 C CA . ALA A 1 223 ? -11.811 -13.048 -8.309 1.00 86.19 223 ALA A CA 1
ATOM 1681 C C . ALA A 1 223 ? -12.550 -12.521 -9.539 1.00 86.19 223 ALA A C 1
ATOM 1683 O O . ALA A 1 223 ? -13.771 -12.656 -9.638 1.00 86.19 223 ALA A O 1
ATOM 1684 N N . PHE A 1 224 ? -11.819 -11.928 -10.475 1.00 87.62 224 PHE A N 1
ATOM 1685 C CA . PHE A 1 224 ? -12.401 -11.364 -11.685 1.00 87.62 224 PHE A CA 1
ATOM 1686 C C . PHE A 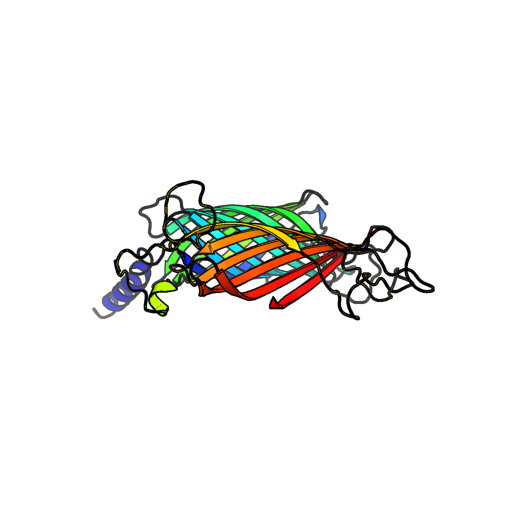1 224 ? -11.496 -11.581 -12.895 1.00 87.62 224 PHE A C 1
ATOM 1688 O O . PHE A 1 224 ? -10.280 -11.735 -12.776 1.00 87.62 224 PHE A O 1
ATOM 1695 N N . ALA A 1 225 ? -12.119 -11.579 -14.071 1.00 87.56 225 ALA A N 1
ATOM 1696 C CA . ALA A 1 225 ? -11.434 -11.401 -15.340 1.00 87.56 225 ALA A CA 1
ATOM 1697 C C . ALA A 1 225 ? -11.635 -9.951 -15.795 1.00 87.56 225 ALA A C 1
ATOM 1699 O O . ALA A 1 225 ? -12.727 -9.400 -15.653 1.00 87.56 225 ALA A O 1
ATOM 1700 N N . GLN A 1 226 ? -10.588 -9.337 -16.331 1.00 86.38 226 GLN A N 1
ATOM 1701 C CA . GLN A 1 226 ? -10.582 -7.950 -16.775 1.00 86.38 226 GLN A CA 1
ATOM 1702 C C . GLN A 1 226 ? -10.159 -7.883 -18.236 1.00 86.38 226 GLN A C 1
ATOM 1704 O O . GLN A 1 226 ? -9.159 -8.477 -18.624 1.00 86.38 226 GLN A O 1
ATOM 1709 N N . VAL A 1 227 ? -10.879 -7.093 -19.026 1.00 85.25 227 VAL A N 1
ATOM 1710 C CA . VAL A 1 227 ? -10.417 -6.650 -20.344 1.00 85.25 227 VAL A CA 1
ATOM 1711 C C . VAL A 1 227 ? -10.042 -5.182 -20.224 1.00 85.25 227 VAL A C 1
ATOM 1713 O O . VAL A 1 227 ? -10.835 -4.380 -19.729 1.00 85.25 227 VAL A O 1
ATOM 1716 N N . THR A 1 228 ? -8.836 -4.829 -20.661 1.00 85.88 228 THR A N 1
ATOM 1717 C CA . THR A 1 228 ? -8.353 -3.444 -20.641 1.00 85.88 228 THR A CA 1
ATOM 1718 C C . THR A 1 228 ? -8.254 -2.915 -22.059 1.00 85.88 228 THR A C 1
ATOM 1720 O O . THR A 1 228 ? -7.628 -3.532 -22.916 1.00 85.88 228 THR A O 1
ATOM 1723 N N . HIS A 1 229 ? -8.846 -1.746 -22.289 1.00 85.69 229 HIS A N 1
ATOM 1724 C CA . HIS A 1 229 ? -8.615 -0.970 -23.498 1.00 85.69 229 HIS A CA 1
ATOM 1725 C C . HIS A 1 229 ? -7.548 0.091 -23.223 1.00 85.69 229 HIS A C 1
ATOM 1727 O O . HIS A 1 229 ? -7.675 0.901 -22.303 1.00 85.69 229 HIS A O 1
ATOM 1733 N N . PHE A 1 230 ? -6.492 0.080 -24.021 1.00 84.56 230 PHE A N 1
ATOM 1734 C CA . PHE A 1 230 ? -5.369 0.993 -23.928 1.00 84.56 230 PHE A CA 1
ATOM 1735 C C . PHE A 1 230 ? -5.584 2.170 -24.878 1.00 84.56 230 PHE A C 1
ATOM 1737 O O . PHE A 1 230 ? -5.766 1.986 -26.076 1.00 84.56 230 PHE A O 1
ATOM 1744 N N . GLY A 1 231 ? -5.561 3.395 -24.353 1.00 80.56 231 GLY A N 1
ATOM 1745 C CA . GLY A 1 231 ? -5.658 4.585 -25.199 1.00 80.56 231 GLY A CA 1
ATOM 1746 C C . GLY A 1 231 ? -4.426 4.774 -26.091 1.00 80.56 231 GLY A C 1
ATOM 1747 O O . GLY A 1 231 ? -3.358 4.225 -25.821 1.00 80.56 231 GLY A O 1
ATOM 1748 N N . ASP A 1 232 ? -4.544 5.650 -27.087 1.00 76.62 232 ASP A N 1
ATOM 1749 C CA . ASP A 1 232 ? -3.509 5.911 -28.102 1.00 76.62 232 ASP A CA 1
ATOM 1750 C C . ASP A 1 232 ? -2.173 6.421 -27.554 1.00 76.62 232 ASP A C 1
ATOM 1752 O O . ASP A 1 232 ? -1.207 6.487 -28.305 1.00 76.62 232 ASP A O 1
ATOM 1756 N N . ASN A 1 233 ? -2.097 6.785 -26.271 1.00 73.75 233 ASN A N 1
ATOM 1757 C CA . ASN A 1 233 ? -0.883 7.236 -25.580 1.00 73.75 233 ASN A CA 1
ATOM 1758 C C . ASN A 1 233 ? -0.308 6.174 -24.626 1.00 73.75 233 ASN A C 1
ATOM 1760 O O . ASN A 1 233 ? 0.658 6.439 -23.913 1.00 73.75 233 ASN A O 1
ATOM 1764 N N . ALA A 1 234 ? -0.899 4.980 -24.578 1.00 74.94 234 ALA A N 1
ATOM 1765 C CA . ALA A 1 234 ? -0.395 3.888 -23.765 1.00 74.94 234 ALA A CA 1
ATOM 1766 C C . ALA A 1 234 ? 0.915 3.320 -24.336 1.00 74.94 234 ALA A C 1
ATOM 1768 O O . ALA A 1 234 ? 1.213 3.424 -25.532 1.00 74.94 234 ALA A O 1
ATOM 1769 N N . GLY A 1 235 ? 1.695 2.695 -23.454 1.00 74.81 235 GLY A N 1
ATOM 1770 C CA . GLY A 1 235 ? 2.981 2.095 -23.788 1.00 74.81 235 GLY A CA 1
ATOM 1771 C C . GLY A 1 235 ? 4.173 3.013 -23.521 1.00 74.81 235 GLY A C 1
ATOM 1772 O O . GLY A 1 235 ? 4.179 3.792 -22.567 1.00 74.81 235 GLY A O 1
ATOM 1773 N N . ALA A 1 236 ? 5.221 2.867 -24.326 1.00 74.56 236 ALA A N 1
ATOM 1774 C CA . ALA A 1 236 ? 6.467 3.607 -24.181 1.00 74.56 236 ALA A CA 1
ATOM 1775 C C . ALA A 1 236 ? 6.832 4.351 -25.467 1.00 74.56 236 ALA A C 1
ATOM 1777 O O . ALA A 1 236 ? 6.925 3.761 -26.546 1.00 74.56 236 ALA A O 1
ATOM 1778 N N . GLU A 1 237 ? 7.113 5.646 -25.325 1.00 74.25 237 GLU A N 1
ATOM 1779 C CA . GLU A 1 237 ? 7.648 6.469 -26.405 1.00 74.25 237 GLU A CA 1
ATOM 1780 C C . GLU A 1 237 ? 9.087 6.080 -26.778 1.00 74.25 237 GLU A C 1
ATOM 1782 O O . GLU A 1 237 ? 9.838 5.474 -25.999 1.00 74.25 237 GLU A O 1
ATOM 1787 N N . ARG A 1 238 ? 9.472 6.471 -27.998 1.00 71.31 238 ARG A N 1
ATOM 1788 C CA . ARG A 1 238 ? 10.840 6.354 -28.508 1.00 71.31 238 ARG A CA 1
ATOM 1789 C C . ARG A 1 238 ? 11.793 7.152 -27.615 1.00 71.31 238 ARG A C 1
ATOM 1791 O O . ARG A 1 238 ? 11.505 8.285 -27.251 1.00 71.31 238 ARG A O 1
ATOM 1798 N N . GLY A 1 239 ? 12.965 6.600 -27.313 1.00 64.25 239 GLY A N 1
ATOM 1799 C CA . GLY A 1 239 ? 13.945 7.289 -26.475 1.00 64.25 239 GLY A CA 1
ATOM 1800 C C . GLY A 1 239 ? 15.340 6.670 -26.520 1.00 64.25 239 GLY A C 1
ATOM 1801 O O . GLY A 1 239 ? 15.585 5.732 -27.282 1.00 64.25 239 GLY A O 1
ATOM 1802 N N . PRO A 1 240 ? 16.282 7.169 -25.703 1.00 53.03 240 PRO A N 1
ATOM 1803 C CA . PRO A 1 240 ? 17.623 6.599 -25.609 1.00 53.03 240 PRO A CA 1
ATOM 1804 C C . PRO A 1 240 ? 17.548 5.115 -25.213 1.00 53.03 240 PRO A C 1
ATOM 1806 O O . PRO A 1 240 ? 17.003 4.778 -24.164 1.00 53.03 240 PRO A O 1
ATOM 1809 N N . GLY A 1 241 ? 18.038 4.222 -26.079 1.00 58.62 241 GLY A N 1
ATOM 1810 C CA . GLY A 1 241 ? 17.932 2.764 -25.905 1.00 58.62 241 GLY A CA 1
ATOM 1811 C C . GLY A 1 241 ? 16.610 2.130 -26.372 1.00 58.62 241 GLY A C 1
ATOM 1812 O O . GLY A 1 241 ? 16.480 0.913 -26.306 1.00 58.62 241 GLY A O 1
ATOM 1813 N N . ARG A 1 242 ? 15.657 2.924 -26.880 1.00 66.25 242 ARG A N 1
ATOM 1814 C CA . ARG A 1 242 ? 14.379 2.481 -27.466 1.00 66.25 242 ARG A CA 1
ATOM 1815 C C . ARG A 1 242 ? 14.206 3.120 -28.850 1.00 66.25 242 ARG A C 1
ATOM 1817 O O . ARG A 1 242 ? 13.686 4.232 -28.946 1.00 66.25 242 ARG A O 1
ATOM 1824 N N . PRO A 1 243 ? 14.684 2.473 -29.930 1.00 61.34 243 PRO A N 1
ATOM 1825 C CA . PRO A 1 243 ? 14.715 3.071 -31.267 1.00 61.34 243 PRO A CA 1
ATOM 1826 C C . PRO A 1 243 ? 13.323 3.259 -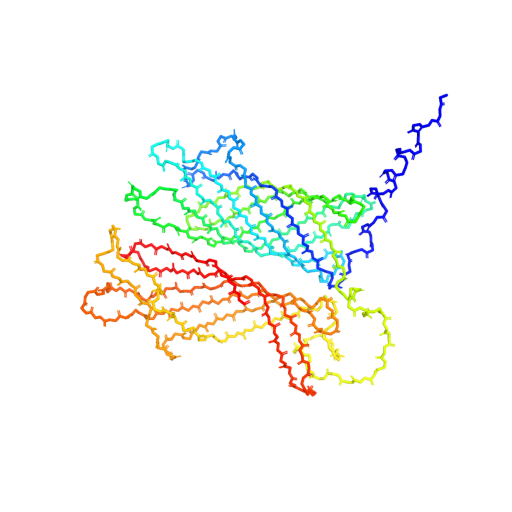31.879 1.00 61.34 243 PRO A C 1
ATOM 1828 O O . PRO A 1 243 ? 13.182 4.065 -32.798 1.00 61.34 243 PRO A O 1
ATOM 1831 N N . SER A 1 244 ? 12.316 2.563 -31.354 1.00 69.75 244 SER A N 1
ATOM 1832 C CA . SER A 1 244 ? 10.933 2.581 -31.816 1.00 69.75 244 SER A CA 1
ATOM 1833 C C . SER A 1 244 ? 9.950 2.667 -30.645 1.00 69.75 244 SER A C 1
ATOM 1835 O O . SER A 1 244 ? 10.320 2.455 -29.490 1.00 69.75 244 SER A O 1
ATOM 1837 N N . ARG A 1 245 ? 8.705 3.043 -30.955 1.00 74.62 245 ARG A N 1
ATOM 1838 C CA . ARG A 1 245 ? 7.597 3.073 -29.996 1.00 74.62 245 ARG A CA 1
ATOM 1839 C C . ARG A 1 245 ? 7.187 1.640 -29.633 1.00 74.62 245 ARG A C 1
ATOM 1841 O O . ARG A 1 245 ? 7.246 0.752 -30.486 1.00 74.62 245 ARG A O 1
ATOM 1848 N N . ILE A 1 246 ? 6.764 1.434 -28.387 1.00 76.50 246 ILE A N 1
ATOM 1849 C CA . ILE A 1 246 ? 6.119 0.199 -27.929 1.00 76.50 246 ILE A CA 1
ATOM 1850 C C . ILE A 1 246 ? 4.682 0.554 -27.567 1.00 76.50 246 ILE A C 1
ATOM 1852 O O . ILE A 1 246 ? 4.473 1.330 -26.634 1.00 76.50 246 ILE A O 1
ATOM 1856 N N . THR A 1 247 ? 3.717 -0.005 -28.288 1.00 80.31 247 THR A N 1
ATOM 1857 C CA . THR A 1 247 ? 2.287 0.235 -28.064 1.00 80.31 247 THR A CA 1
ATOM 1858 C C . THR A 1 247 ? 1.608 -1.093 -27.717 1.00 80.31 247 THR A C 1
ATOM 1860 O O . THR A 1 247 ? 1.908 -2.097 -28.374 1.00 80.31 247 THR A O 1
ATOM 1863 N N . PRO A 1 248 ? 0.735 -1.134 -26.695 1.00 83.88 248 PRO A N 1
ATOM 1864 C CA . PRO A 1 248 ? -0.109 -2.295 -26.441 1.00 83.88 248 PRO A CA 1
ATOM 1865 C C . PRO A 1 248 ? -1.124 -2.466 -27.574 1.00 83.88 248 PRO A C 1
ATOM 1867 O O . PRO A 1 248 ? -1.729 -1.489 -28.007 1.00 83.88 248 PRO A O 1
ATOM 1870 N N . GLU A 1 249 ? -1.320 -3.694 -28.038 1.00 84.44 249 GLU A N 1
ATOM 1871 C CA . GLU A 1 249 ? -2.351 -4.018 -29.018 1.00 84.44 249 GLU A CA 1
ATOM 1872 C C . GLU A 1 249 ? -3.707 -4.168 -28.320 1.00 84.44 249 GLU A C 1
ATOM 1874 O O . GLU A 1 249 ? -3.865 -4.944 -27.376 1.00 84.44 249 GLU A O 1
ATOM 1879 N N . ASN A 1 250 ? -4.706 -3.427 -28.798 1.00 81.56 250 ASN A N 1
ATOM 1880 C CA . ASN A 1 250 ? -6.081 -3.539 -28.320 1.00 81.56 250 ASN A CA 1
ATOM 1881 C C . ASN A 1 250 ? -6.788 -4.738 -28.959 1.00 81.56 250 ASN A C 1
ATOM 1883 O O . ASN A 1 250 ? -7.663 -4.575 -29.809 1.00 81.56 250 ASN A O 1
ATOM 1887 N N . ASP A 1 251 ? -6.423 -5.941 -28.528 1.00 75.94 251 ASP A N 1
ATOM 1888 C CA . ASP A 1 251 ? -7.170 -7.156 -28.844 1.00 75.94 251 ASP A CA 1
ATOM 1889 C C . ASP A 1 251 ? -8.085 -7.529 -27.668 1.00 75.94 251 ASP A C 1
ATOM 1891 O O . ASP A 1 251 ? -7.620 -7.876 -26.578 1.00 75.94 251 ASP A O 1
ATOM 1895 N N . PHE A 1 252 ? -9.400 -7.459 -27.904 1.00 69.94 252 PHE A N 1
ATOM 1896 C CA . PHE A 1 252 ? -10.445 -7.739 -26.915 1.00 69.94 252 PHE A CA 1
ATOM 1897 C C . PHE A 1 252 ? -10.332 -9.148 -26.313 1.00 69.94 252 PHE A C 1
ATOM 1899 O O . PHE A 1 252 ? -10.670 -9.340 -25.147 1.00 69.94 252 PHE A O 1
ATOM 1906 N N . PHE A 1 253 ? -9.843 -10.125 -27.086 1.00 68.12 253 PHE A N 1
ATOM 1907 C CA . PHE A 1 253 ? -9.653 -11.501 -26.615 1.00 68.12 253 PHE A CA 1
ATOM 1908 C C . PHE A 1 253 ? -8.191 -11.831 -26.292 1.00 68.12 253 PHE A C 1
ATOM 1910 O O . PHE A 1 253 ? -7.941 -12.743 -25.506 1.00 68.12 253 PHE A O 1
ATOM 1917 N N . GLY A 1 254 ? -7.237 -11.085 -26.854 1.00 63.25 254 GLY A N 1
ATOM 1918 C CA . GLY A 1 254 ? -5.800 -11.263 -26.619 1.00 63.25 254 GLY A CA 1
ATOM 1919 C C . GLY A 1 254 ? -5.280 -10.669 -25.305 1.00 63.25 254 GLY A C 1
ATOM 1920 O O . GLY A 1 254 ? -4.166 -10.991 -24.910 1.00 63.25 254 GLY A O 1
ATOM 1921 N N . SER A 1 255 ? -6.074 -9.837 -24.618 1.00 71.44 255 SER A N 1
ATOM 1922 C CA . SER A 1 255 ? -5.656 -9.082 -23.420 1.00 71.44 255 SER A CA 1
ATOM 1923 C C . SER A 1 255 ? -6.571 -9.306 -22.207 1.00 71.44 255 SER A C 1
ATOM 1925 O O . SER A 1 255 ? -6.923 -8.360 -21.496 1.00 71.44 255 SER A O 1
ATOM 1927 N N . ILE A 1 256 ? -6.999 -10.552 -21.973 1.00 83.81 256 ILE A N 1
ATOM 1928 C CA . ILE A 1 256 ? -7.763 -10.899 -20.765 1.00 83.81 256 ILE A CA 1
ATOM 1929 C C . ILE A 1 256 ? -6.794 -11.048 -19.591 1.00 83.81 256 ILE A C 1
ATOM 1931 O O . ILE A 1 256 ? -5.947 -11.939 -19.565 1.00 83.81 256 ILE A O 1
ATOM 1935 N N . GLY A 1 257 ? -6.950 -10.177 -18.603 1.00 85.88 257 GLY A N 1
ATOM 1936 C CA . GLY A 1 257 ? -6.296 -10.281 -17.309 1.00 85.88 257 GLY A CA 1
ATOM 1937 C C . GLY A 1 257 ? -7.144 -10.982 -16.280 1.00 85.88 257 GLY A C 1
ATOM 1938 O O . GLY A 1 257 ? -8.365 -11.074 -16.404 1.00 85.88 257 GLY A O 1
ATOM 1939 N N . PHE A 1 258 ? -6.480 -11.415 -15.221 1.00 89.31 258 PHE A N 1
ATOM 1940 C CA . PHE A 1 258 ? -7.128 -11.988 -14.055 1.00 89.31 258 PHE A CA 1
ATOM 1941 C C . PHE A 1 258 ? -6.665 -11.242 -12.818 1.00 89.31 258 PHE A C 1
ATOM 1943 O O . PHE A 1 258 ? -5.513 -10.805 -12.724 1.00 89.31 258 PHE A O 1
ATOM 1950 N N . GLY A 1 259 ? -7.580 -11.083 -11.877 1.00 90.31 259 GLY A N 1
ATOM 1951 C CA . GLY A 1 259 ? -7.333 -10.339 -10.662 1.00 90.31 259 GLY A CA 1
ATOM 1952 C C . GLY A 1 259 ? -8.124 -10.867 -9.486 1.00 90.31 259 GLY A C 1
ATOM 1953 O O . GLY A 1 259 ? -9.026 -11.700 -9.619 1.00 90.31 259 GLY A O 1
ATOM 1954 N N . GLY A 1 260 ? -7.739 -10.372 -8.322 1.00 87.69 260 GLY A N 1
ATOM 1955 C CA . GLY A 1 260 ? -8.420 -10.603 -7.064 1.00 87.69 260 GLY A CA 1
ATOM 1956 C C . GLY A 1 260 ? -8.786 -9.275 -6.424 1.00 87.69 260 GLY A C 1
ATOM 1957 O O . GLY A 1 260 ? -8.124 -8.261 -6.653 1.00 87.69 260 GLY A O 1
ATOM 1958 N N . ARG A 1 261 ? -9.838 -9.295 -5.615 1.00 88.81 261 ARG A N 1
ATOM 1959 C CA . ARG A 1 261 ? -10.287 -8.149 -4.833 1.00 88.81 261 ARG A CA 1
ATOM 1960 C C . ARG A 1 261 ? -10.577 -8.546 -3.397 1.00 88.81 261 ARG A C 1
ATOM 1962 O O . ARG A 1 261 ? -11.012 -9.669 -3.128 1.00 88.81 261 ARG A O 1
ATOM 1969 N N . LEU A 1 262 ? -10.332 -7.600 -2.508 1.00 87.88 262 LEU A N 1
ATOM 1970 C CA . LEU A 1 262 ? -10.638 -7.657 -1.093 1.00 87.88 262 LEU A CA 1
ATOM 1971 C C . LEU A 1 262 ? -11.423 -6.396 -0.738 1.00 87.88 262 LEU A C 1
ATOM 1973 O O . LEU A 1 262 ? -10.927 -5.286 -0.926 1.00 87.88 262 LEU A O 1
ATOM 1977 N N . GLY A 1 263 ? -12.616 -6.582 -0.199 1.00 87.69 263 GLY A N 1
ATOM 1978 C CA . GLY A 1 263 ? -13.492 -5.513 0.250 1.00 87.69 263 GLY A CA 1
ATOM 1979 C C . GLY A 1 263 ? -13.755 -5.580 1.745 1.00 87.69 263 GLY A C 1
ATOM 1980 O O . GLY A 1 263 ? -13.779 -6.664 2.330 1.00 87.69 263 GLY A O 1
ATOM 1981 N N . VAL A 1 264 ? -13.953 -4.424 2.374 1.00 85.56 264 VAL A N 1
ATOM 1982 C CA . VAL A 1 264 ? -14.474 -4.323 3.741 1.00 85.56 264 VAL A CA 1
ATOM 1983 C C . VAL A 1 264 ? -15.669 -3.385 3.741 1.00 85.56 264 VAL A C 1
ATOM 1985 O O . VAL A 1 264 ? -15.536 -2.198 3.432 1.00 85.56 264 VAL A O 1
ATOM 1988 N N . PHE A 1 265 ? -16.830 -3.904 4.132 1.00 83.31 265 PHE A N 1
ATOM 1989 C CA . PHE A 1 265 ? -18.043 -3.104 4.266 1.00 83.31 265 PHE A CA 1
ATOM 1990 C C . PHE A 1 265 ? -17.914 -2.130 5.437 1.00 83.31 265 PHE A C 1
ATOM 1992 O O . PHE A 1 265 ? -17.556 -2.508 6.551 1.00 83.31 265 PHE A O 1
ATOM 1999 N N . LEU A 1 266 ? -18.191 -0.857 5.183 1.00 82.00 266 LEU A N 1
ATOM 2000 C CA . LEU A 1 266 ? -18.104 0.228 6.160 1.00 82.00 266 LEU A CA 1
ATOM 2001 C C . LEU A 1 266 ? -19.470 0.552 6.770 1.00 82.00 266 LEU A C 1
ATOM 2003 O O . LEU A 1 266 ? -19.555 1.047 7.892 1.00 82.00 266 LEU A O 1
ATOM 2007 N N . THR A 1 267 ? -20.544 0.262 6.036 1.00 74.81 267 THR A N 1
ATOM 2008 C CA . THR A 1 267 ? -21.930 0.385 6.497 1.00 74.81 267 THR A CA 1
ATOM 2009 C C . THR A 1 267 ? -22.734 -0.841 6.076 1.00 74.81 267 THR A C 1
ATOM 2011 O O . THR A 1 267 ? -22.286 -1.604 5.223 1.00 74.81 267 THR A O 1
ATOM 2014 N N . ASP A 1 268 ? -23.921 -1.021 6.653 1.00 69.75 268 ASP A N 1
ATOM 2015 C CA . ASP A 1 268 ? -24.876 -2.034 6.202 1.00 69.75 268 ASP A CA 1
ATOM 2016 C C . ASP A 1 268 ? -25.735 -1.453 5.072 1.00 69.75 268 ASP A C 1
ATOM 2018 O O . ASP A 1 268 ? -26.548 -0.558 5.308 1.00 69.75 268 ASP A O 1
ATOM 2022 N N . PRO A 1 269 ? -25.627 -1.911 3.820 1.00 67.94 269 PRO A N 1
ATOM 2023 C CA . PRO A 1 269 ? -24.519 -2.581 3.123 1.00 67.94 269 PRO A CA 1
ATOM 2024 C C . PRO A 1 269 ? -23.896 -1.665 2.054 1.00 67.94 269 PRO A C 1
ATOM 2026 O O . PRO A 1 269 ? -23.432 -2.099 0.996 1.00 67.94 269 PRO A O 1
ATOM 2029 N N . ARG A 1 270 ? -24.062 -0.355 2.240 1.00 78.06 270 ARG A N 1
ATOM 2030 C CA . ARG A 1 270 ? -23.993 0.613 1.142 1.00 78.06 270 ARG A CA 1
ATOM 2031 C C . ARG A 1 270 ? -22.578 1.012 0.797 1.00 78.06 270 ARG A C 1
ATOM 2033 O O . ARG A 1 270 ? -22.306 1.216 -0.377 1.00 78.06 270 ARG A O 1
ATOM 2040 N N . PHE A 1 271 ? -21.712 1.161 1.790 1.00 84.38 271 PHE A N 1
ATOM 2041 C CA . PHE A 1 271 ? -20.338 1.595 1.573 1.00 84.38 271 PHE A CA 1
ATOM 2042 C C . PHE A 1 271 ? -19.358 0.454 1.789 1.00 84.38 271 PHE A C 1
ATOM 2044 O O . PHE A 1 271 ? -19.440 -0.259 2.787 1.00 84.38 271 PHE A O 1
ATOM 2051 N N . GLU A 1 272 ? -18.387 0.346 0.893 1.00 87.06 272 GLU A N 1
ATOM 2052 C CA . GLU A 1 272 ? -17.321 -0.649 0.941 1.00 87.06 272 GLU A CA 1
ATOM 2053 C C . GLU A 1 272 ? -15.992 0.006 0.550 1.00 87.06 272 GLU A C 1
ATOM 2055 O O . GLU A 1 272 ? -15.911 0.729 -0.443 1.00 87.06 272 GLU A O 1
ATOM 2060 N N . LEU A 1 273 ? -14.942 -0.243 1.336 1.00 90.06 273 LEU A N 1
ATOM 2061 C CA . LEU A 1 273 ? -13.569 0.029 0.919 1.00 90.06 273 LEU A CA 1
ATOM 2062 C C . LEU A 1 273 ? -13.033 -1.220 0.219 1.00 90.06 273 LEU A C 1
ATOM 2064 O O . LEU A 1 273 ? -12.845 -2.246 0.869 1.00 90.06 273 LEU A O 1
ATOM 2068 N N . GLU A 1 274 ? -12.771 -1.126 -1.079 1.00 91.12 274 GLU A N 1
ATOM 2069 C CA . GLU A 1 274 ? -12.298 -2.233 -1.913 1.00 91.12 274 GLU A CA 1
ATOM 2070 C C . GLU A 1 274 ? -10.872 -1.961 -2.389 1.00 91.12 274 GLU A C 1
ATOM 2072 O O . GLU A 1 274 ? -10.567 -0.876 -2.883 1.00 91.12 274 GLU A O 1
ATOM 2077 N N . GLY A 1 275 ? -9.997 -2.953 -2.251 1.00 89.69 275 GLY A N 1
ATOM 2078 C CA . GLY A 1 275 ? -8.702 -3.001 -2.914 1.00 89.69 275 GLY A CA 1
ATOM 2079 C C . GLY A 1 275 ? -8.643 -4.174 -3.887 1.00 89.69 275 GLY A C 1
ATOM 2080 O O . GLY A 1 275 ? -8.958 -5.306 -3.518 1.00 89.69 275 GLY A O 1
ATOM 2081 N N . ASP A 1 276 ? -8.204 -3.928 -5.114 1.00 90.38 276 ASP A N 1
ATOM 2082 C CA . ASP A 1 276 ? -8.066 -4.946 -6.152 1.00 90.38 276 ASP A CA 1
ATOM 2083 C C . ASP A 1 276 ? -6.722 -4.866 -6.868 1.00 90.38 276 ASP A C 1
ATOM 2085 O O . ASP A 1 276 ? -6.095 -3.812 -6.992 1.00 90.38 276 ASP A O 1
ATOM 2089 N N . GLY A 1 277 ? -6.279 -6.017 -7.361 1.00 89.06 277 GLY A N 1
ATOM 2090 C CA . GLY A 1 277 ? -5.102 -6.114 -8.204 1.00 89.06 277 GLY A CA 1
ATOM 2091 C C . GLY A 1 277 ? -5.317 -7.108 -9.327 1.00 89.06 277 GLY A C 1
ATOM 2092 O O . GLY A 1 277 ? -5.878 -8.185 -9.115 1.00 89.06 277 GLY A O 1
ATOM 2093 N N . ALA A 1 278 ? -4.851 -6.751 -10.519 1.00 90.44 278 ALA A N 1
ATOM 2094 C CA . ALA A 1 278 ? -4.924 -7.603 -11.696 1.00 90.44 278 ALA A CA 1
ATOM 2095 C C . ALA A 1 278 ? -3.568 -7.711 -12.390 1.00 90.44 278 ALA A C 1
ATOM 2097 O O . ALA A 1 278 ? -2.722 -6.818 -12.292 1.00 90.44 278 ALA A O 1
ATOM 2098 N N . TYR A 1 279 ? -3.384 -8.807 -13.119 1.00 90.12 279 TYR A N 1
ATOM 2099 C CA . TYR A 1 279 ? -2.245 -9.046 -13.996 1.00 90.12 279 TYR A CA 1
ATOM 2100 C C . TYR A 1 279 ? -2.731 -9.508 -15.370 1.00 90.12 279 TYR A C 1
ATOM 2102 O O . TYR A 1 279 ? -3.689 -10.277 -15.475 1.00 90.12 279 TYR A O 1
ATOM 2110 N N . MET A 1 280 ? -2.050 -9.060 -16.420 1.00 89.62 280 MET A N 1
ATOM 2111 C CA . MET A 1 280 ? -2.233 -9.532 -17.792 1.00 89.62 280 MET A CA 1
ATOM 2112 C C . MET A 1 280 ? -0.938 -9.417 -18.586 1.00 89.62 280 MET A C 1
ATOM 2114 O O . MET A 1 280 ? -0.099 -8.550 -18.332 1.00 89.62 280 MET A O 1
ATOM 2118 N N . GLU A 1 281 ? -0.818 -10.272 -19.591 1.00 89.00 281 GLU A N 1
ATOM 2119 C CA . GLU A 1 281 ? 0.173 -10.136 -20.651 1.00 89.00 281 GLU A CA 1
ATOM 2120 C C . GLU A 1 281 ? -0.545 -9.570 -21.869 1.00 89.00 281 GLU A C 1
ATOM 2122 O O . GLU A 1 281 ? -1.587 -10.079 -22.275 1.00 89.00 281 GLU A O 1
ATOM 2127 N N . VAL A 1 282 ? -0.033 -8.457 -22.383 1.00 87.50 282 VAL A N 1
ATOM 2128 C CA . VAL A 1 282 ? -0.666 -7.687 -23.449 1.00 87.50 282 VAL A CA 1
ATOM 2129 C C . VAL A 1 282 ? 0.210 -7.775 -24.690 1.00 87.50 282 VAL A C 1
ATOM 2131 O O . VAL A 1 282 ? 1.373 -7.346 -24.636 1.00 87.50 282 VAL A O 1
ATOM 2134 N N . PRO A 1 283 ? -0.316 -8.290 -25.812 1.00 85.81 283 PRO A N 1
ATOM 2135 C CA . PRO A 1 283 ? 0.410 -8.308 -27.068 1.00 85.81 283 PRO A CA 1
ATOM 2136 C C . PRO A 1 283 ? 0.860 -6.905 -27.479 1.00 85.81 283 PRO A C 1
ATOM 2138 O O . PRO A 1 283 ? 0.223 -5.894 -27.178 1.00 85.81 283 PRO A O 1
ATOM 2141 N N . ARG A 1 284 ? 1.996 -6.831 -28.168 1.00 82.62 284 ARG A N 1
ATOM 2142 C CA . ARG A 1 284 ? 2.482 -5.582 -28.767 1.00 82.62 284 ARG A CA 1
ATOM 2143 C C . ARG A 1 284 ? 1.931 -5.428 -30.168 1.00 82.62 284 ARG A C 1
ATOM 2145 O O . ARG A 1 284 ? 1.968 -6.387 -30.937 1.00 82.62 284 ARG A O 1
ATOM 2152 N N . GLU A 1 285 ? 1.611 -4.194 -30.543 1.00 80.00 285 GLU A N 1
ATOM 2153 C CA . GLU A 1 285 ? 1.376 -3.875 -31.948 1.00 80.00 285 GLU A CA 1
ATOM 2154 C C . GLU A 1 285 ? 2.596 -4.278 -32.798 1.00 80.00 285 GLU A C 1
ATOM 2156 O O . GLU A 1 285 ? 3.753 -4.002 -32.452 1.00 80.00 285 GLU A O 1
ATOM 2161 N N . ARG A 1 286 ? 2.347 -4.937 -33.936 1.00 78.12 286 ARG A N 1
ATOM 2162 C CA . ARG A 1 286 ? 3.389 -5.380 -34.875 1.00 78.12 286 ARG A CA 1
ATOM 2163 C C . ARG A 1 286 ? 3.350 -4.536 -36.146 1.00 78.12 286 ARG A C 1
ATOM 2165 O O . ARG A 1 286 ? 2.306 -4.393 -36.771 1.00 78.12 286 ARG A O 1
ATOM 2172 N N . GLY A 1 287 ? 4.500 -4.005 -36.568 1.00 69.50 287 GLY A N 1
ATOM 2173 C CA . GLY A 1 287 ? 4.578 -3.167 -37.766 1.00 69.50 287 GLY A CA 1
ATOM 2174 C C . GLY A 1 287 ? 5.948 -2.538 -38.015 1.00 69.50 287 GLY A C 1
ATOM 2175 O O . GLY A 1 287 ? 6.855 -2.597 -37.181 1.00 69.50 287 GLY A O 1
ATOM 2176 N N . THR A 1 288 ? 6.110 -1.919 -39.187 1.00 64.19 288 THR A N 1
ATOM 2177 C CA . THR A 1 288 ? 7.329 -1.183 -39.553 1.00 64.19 288 THR A CA 1
ATOM 2178 C C . THR A 1 288 ? 7.524 0.015 -38.624 1.00 64.19 288 THR A C 1
ATOM 2180 O O . THR A 1 288 ? 6.672 0.898 -38.576 1.00 64.19 288 THR A O 1
ATOM 2183 N N . GLY A 1 289 ? 8.652 0.069 -37.911 1.00 63.84 289 GLY A N 1
ATOM 2184 C CA . GLY A 1 289 ? 8.945 1.155 -36.968 1.00 63.84 289 GLY A CA 1
ATOM 2185 C C . GLY A 1 289 ? 8.478 0.909 -35.529 1.00 63.84 289 GLY A C 1
ATOM 2186 O O . GLY A 1 289 ? 8.592 1.823 -34.715 1.00 63.84 289 GLY A O 1
ATOM 2187 N N . LEU A 1 290 ? 8.014 -0.304 -35.199 1.00 67.44 290 LEU A N 1
ATOM 2188 C CA . LEU A 1 290 ? 7.713 -0.752 -33.832 1.00 67.44 290 LEU A CA 1
ATOM 2189 C C . LEU A 1 290 ? 8.811 -1.683 -33.306 1.00 67.44 290 LEU A C 1
ATOM 2191 O O . LEU A 1 290 ? 9.514 -2.331 -34.084 1.00 67.44 290 LEU A O 1
ATOM 2195 N N . THR A 1 291 ? 9.034 -1.703 -31.988 1.00 66.06 291 THR A N 1
ATOM 2196 C CA . THR A 1 291 ? 10.037 -2.607 -31.405 1.00 66.06 291 THR A CA 1
ATOM 2197 C C . THR A 1 291 ? 9.451 -4.002 -31.206 1.00 66.06 291 THR A C 1
ATOM 2199 O O . THR A 1 291 ? 8.488 -4.175 -30.464 1.00 66.06 291 THR A O 1
ATOM 2202 N N . THR A 1 292 ? 10.066 -5.013 -31.820 1.00 66.81 292 THR A N 1
ATOM 2203 C CA . THR A 1 292 ? 9.727 -6.424 -31.595 1.00 66.81 292 THR A CA 1
ATOM 2204 C C . THR A 1 292 ? 10.264 -6.905 -30.246 1.00 66.81 292 THR A C 1
ATOM 2206 O O . THR A 1 292 ? 11.407 -6.604 -29.900 1.00 66.81 292 THR A O 1
ATOM 2209 N N . GLY A 1 293 ? 9.473 -7.677 -29.505 1.00 72.50 293 GLY A N 1
ATOM 2210 C CA . GLY A 1 293 ? 9.876 -8.314 -28.250 1.00 72.50 293 GLY A CA 1
ATOM 2211 C C . GLY A 1 293 ? 8.708 -9.051 -27.597 1.00 72.50 293 GLY A C 1
ATOM 2212 O O . GLY A 1 293 ? 7.636 -9.119 -28.196 1.00 72.50 293 GLY A O 1
ATOM 2213 N N . ASP A 1 294 ? 8.941 -9.582 -26.397 1.00 79.12 294 ASP A N 1
ATOM 2214 C CA . ASP A 1 294 ? 7.954 -10.340 -25.610 1.00 79.12 294 ASP A CA 1
ATOM 2215 C C . ASP A 1 294 ? 6.712 -9.511 -25.274 1.00 79.12 294 ASP A C 1
ATOM 2217 O O . ASP A 1 294 ? 6.760 -8.287 -25.295 1.00 79.12 294 ASP A O 1
ATOM 2221 N N . ASP A 1 295 ? 5.607 -10.131 -24.888 1.00 84.94 295 ASP A N 1
ATOM 2222 C CA . ASP A 1 295 ? 4.402 -9.381 -24.529 1.00 84.94 295 ASP A CA 1
ATOM 2223 C C . ASP A 1 295 ? 4.633 -8.421 -23.345 1.00 84.94 295 ASP A C 1
ATOM 2225 O O . ASP A 1 295 ? 5.532 -8.583 -22.511 1.00 84.94 295 ASP A O 1
ATOM 2229 N N . ILE A 1 296 ? 3.862 -7.335 -23.319 1.00 85.19 296 ILE A N 1
ATOM 2230 C CA . ILE A 1 296 ? 3.937 -6.320 -22.269 1.00 85.19 296 ILE A CA 1
ATOM 2231 C C . ILE A 1 296 ? 3.276 -6.902 -21.026 1.00 85.19 296 ILE A C 1
ATOM 2233 O O . ILE A 1 296 ? 2.082 -7.189 -21.039 1.00 85.19 296 ILE A O 1
ATOM 2237 N N . LYS A 1 297 ? 4.014 -7.022 -19.921 1.00 87.44 297 LYS A N 1
ATOM 2238 C CA . LYS A 1 297 ? 3.395 -7.425 -18.653 1.00 87.44 297 LYS A CA 1
ATOM 2239 C C . LYS A 1 297 ? 2.770 -6.200 -18.008 1.00 87.44 297 LYS A C 1
ATOM 2241 O O . LYS A 1 297 ? 3.474 -5.231 -17.711 1.00 87.44 297 LYS A O 1
ATOM 2246 N N . TYR A 1 298 ? 1.463 -6.245 -17.810 1.00 87.19 298 TYR A N 1
ATOM 2247 C CA . TYR A 1 298 ? 0.679 -5.176 -17.216 1.00 87.19 298 TYR A CA 1
ATOM 2248 C C . TYR A 1 298 ? 0.085 -5.643 -15.896 1.00 87.19 298 TYR A C 1
ATOM 2250 O O . TYR A 1 298 ? -0.455 -6.745 -15.794 1.00 87.19 298 TYR A O 1
ATOM 2258 N N . SER A 1 299 ? 0.169 -4.791 -14.882 1.00 88.88 299 SER A N 1
ATOM 2259 C CA . SER A 1 299 ? -0.511 -5.023 -13.615 1.00 88.88 299 SER A CA 1
ATOM 2260 C C . SER A 1 299 ? -1.167 -3.760 -13.091 1.00 88.88 299 SER A C 1
ATOM 2262 O O . SER A 1 299 ? -0.700 -2.642 -13.329 1.00 88.88 299 SER A O 1
ATOM 2264 N N . THR A 1 300 ? -2.247 -3.942 -12.346 1.00 89.25 300 THR A N 1
ATOM 2265 C CA . THR A 1 300 ? -2.957 -2.864 -11.666 1.00 89.25 300 THR A CA 1
ATOM 2266 C C . THR A 1 300 ? -2.990 -3.117 -10.175 1.00 89.25 300 THR A C 1
ATOM 2268 O O . THR A 1 300 ? -2.997 -4.256 -9.715 1.00 89.25 300 THR A O 1
ATOM 2271 N N . PHE A 1 301 ? -3.009 -2.025 -9.428 1.00 89.31 301 PHE A N 1
ATOM 2272 C CA . PHE A 1 301 ? -3.442 -2.000 -8.045 1.00 89.31 301 PHE A CA 1
ATOM 2273 C C . PHE A 1 301 ? -4.374 -0.809 -7.892 1.00 89.31 301 PHE A C 1
ATOM 2275 O O . PHE A 1 301 ? -3.976 0.314 -8.211 1.00 89.31 301 PHE A O 1
ATOM 2282 N N . ALA A 1 302 ? -5.597 -1.036 -7.442 1.00 90.50 302 ALA A N 1
ATOM 2283 C CA . ALA A 1 302 ? -6.565 0.018 -7.216 1.00 90.50 302 ALA A CA 1
ATOM 2284 C C . ALA A 1 302 ? -7.159 -0.083 -5.816 1.00 90.50 302 ALA A C 1
ATOM 2286 O O . ALA A 1 302 ? -7.204 -1.145 -5.201 1.00 90.50 302 ALA A O 1
ATOM 2287 N N . LEU A 1 303 ? -7.555 1.079 -5.309 1.00 91.19 303 LEU A N 1
ATOM 2288 C CA . LEU A 1 303 ? -8.254 1.224 -4.049 1.00 91.19 303 LEU A CA 1
ATOM 2289 C C . LEU A 1 303 ? -9.432 2.165 -4.267 1.00 91.19 303 LEU A C 1
ATOM 2291 O O . LEU A 1 303 ? -9.236 3.306 -4.696 1.00 91.19 303 LEU A O 1
ATOM 2295 N N . ARG A 1 304 ? -10.639 1.694 -3.959 1.00 91.12 304 ARG A N 1
ATOM 2296 C CA . ARG A 1 304 ? -11.903 2.364 -4.263 1.00 91.12 304 ARG A CA 1
ATOM 2297 C C . ARG A 1 304 ? -12.797 2.433 -3.038 1.00 91.12 304 ARG A C 1
ATOM 2299 O O . ARG A 1 304 ? -12.851 1.512 -2.229 1.00 91.12 304 ARG A O 1
ATOM 2306 N N . MET A 1 305 ? -13.520 3.540 -2.934 1.00 91.44 305 MET A N 1
ATOM 2307 C CA . MET A 1 305 ? -14.726 3.622 -2.126 1.00 91.44 305 MET A CA 1
ATOM 2308 C C . MET A 1 305 ? -15.904 3.287 -3.032 1.00 91.44 305 MET A C 1
ATOM 2310 O O . MET A 1 305 ? -16.187 4.026 -3.978 1.00 91.44 305 MET A O 1
ATOM 2314 N N . ASN A 1 306 ? -16.577 2.186 -2.737 1.00 89.75 306 ASN A N 1
ATOM 2315 C CA . ASN A 1 306 ? -17.725 1.698 -3.476 1.00 89.75 306 ASN A CA 1
ATOM 2316 C C . ASN A 1 306 ? -19.016 2.100 -2.764 1.00 89.75 306 ASN A C 1
ATOM 2318 O O . ASN A 1 306 ? -19.127 1.989 -1.543 1.00 89.75 306 ASN A O 1
ATOM 2322 N N . TYR A 1 307 ? -19.994 2.552 -3.546 1.00 86.44 307 TYR A N 1
ATOM 2323 C CA . TYR A 1 307 ? -21.376 2.701 -3.124 1.00 86.44 307 TYR A CA 1
ATOM 2324 C C . TYR A 1 307 ? -22.258 1.684 -3.845 1.00 86.44 307 TYR A C 1
ATOM 2326 O O . TYR A 1 307 ? -22.309 1.646 -5.077 1.00 86.44 307 TYR A O 1
ATOM 2334 N N . ASN A 1 308 ? -22.981 0.890 -3.069 1.00 83.56 308 ASN A N 1
ATOM 2335 C CA . ASN A 1 308 ? -23.871 -0.150 -3.543 1.00 83.56 308 ASN A CA 1
ATOM 2336 C C . ASN A 1 308 ? -25.319 0.363 -3.652 1.00 83.56 308 ASN A C 1
ATOM 2338 O O . ASN A 1 308 ? -25.968 0.674 -2.650 1.00 83.56 308 ASN A O 1
ATOM 2342 N N . PHE A 1 309 ? -25.831 0.435 -4.882 1.00 79.31 309 PHE A N 1
ATOM 2343 C CA . PHE A 1 309 ? -27.227 0.715 -5.201 1.00 79.31 309 PHE A CA 1
ATOM 2344 C C . PHE A 1 309 ? -27.998 -0.598 -5.407 1.00 79.31 309 PHE A C 1
ATOM 2346 O O . PHE A 1 309 ? -27.857 -1.237 -6.457 1.00 79.31 309 PHE A O 1
ATOM 2353 N N . PRO A 1 310 ? -28.881 -0.991 -4.479 1.00 66.88 310 PRO A N 1
ATOM 2354 C CA . PRO A 1 310 ? -29.770 -2.120 -4.712 1.00 66.88 310 PRO A CA 1
ATOM 2355 C C . PRO A 1 310 ? -30.812 -1.747 -5.780 1.00 66.88 310 PRO A C 1
ATOM 2357 O O . PRO A 1 310 ? -31.591 -0.812 -5.594 1.00 66.88 310 PRO A O 1
ATOM 2360 N N . ILE A 1 311 ? -30.832 -2.467 -6.908 1.00 66.56 311 ILE A N 1
ATOM 2361 C CA . ILE A 1 311 ? -31.812 -2.265 -7.995 1.00 66.56 311 ILE A CA 1
ATOM 2362 C C . ILE A 1 311 ? -32.989 -3.233 -7.835 1.00 66.56 311 ILE A C 1
ATOM 2364 O O . ILE A 1 311 ? -34.147 -2.837 -7.949 1.00 66.56 311 ILE A O 1
ATOM 2368 N N . THR A 1 312 ? -32.708 -4.509 -7.568 1.00 53.97 312 THR A N 1
ATOM 2369 C CA . THR A 1 312 ? -33.720 -5.530 -7.250 1.00 53.97 312 THR A CA 1
ATOM 2370 C C . THR A 1 312 ? -33.177 -6.490 -6.193 1.00 53.97 312 THR A C 1
ATOM 2372 O O . THR A 1 312 ? -32.016 -6.388 -5.804 1.00 53.97 312 THR A O 1
ATOM 2375 N N . ALA A 1 313 ? -33.990 -7.457 -5.757 1.00 52.88 313 ALA A N 1
ATOM 2376 C CA . ALA A 1 313 ? -33.614 -8.423 -4.723 1.00 52.88 313 ALA A CA 1
ATOM 2377 C C . ALA A 1 313 ? -32.296 -9.183 -4.995 1.00 52.88 313 ALA A C 1
ATOM 2379 O O . ALA A 1 313 ? -31.650 -9.583 -4.036 1.00 52.88 313 ALA A O 1
ATOM 2380 N N . ASN A 1 314 ? -31.886 -9.346 -6.263 1.00 53.31 314 ASN A N 1
ATOM 2381 C CA . ASN A 1 314 ? -30.670 -10.075 -6.664 1.00 53.31 314 ASN A CA 1
ATOM 2382 C C . ASN A 1 314 ? -29.760 -9.249 -7.590 1.00 53.31 314 ASN A C 1
ATOM 2384 O O . ASN A 1 314 ? -28.926 -9.800 -8.309 1.00 53.31 314 ASN A O 1
ATOM 2388 N N . THR A 1 315 ? -29.975 -7.938 -7.685 1.00 56.50 315 THR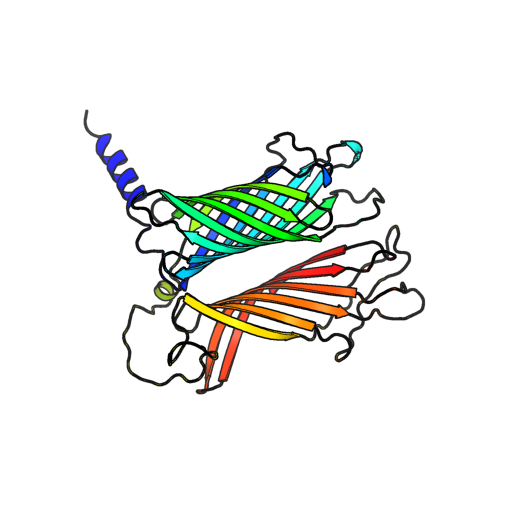 A N 1
ATOM 2389 C CA . THR A 1 315 ? -29.218 -7.091 -8.610 1.00 56.50 315 THR A CA 1
ATOM 2390 C C . THR A 1 315 ? -28.803 -5.826 -7.907 1.00 56.50 315 THR A C 1
ATOM 2392 O O . THR A 1 315 ? -29.644 -5.042 -7.463 1.00 56.50 315 THR A O 1
ATOM 2395 N N . GLN A 1 316 ? -27.497 -5.620 -7.883 1.00 71.00 316 GLN A N 1
ATOM 2396 C CA . GLN A 1 316 ? -26.873 -4.415 -7.389 1.00 71.00 316 GLN A CA 1
ATOM 2397 C C . GLN A 1 316 ? -26.154 -3.687 -8.514 1.00 71.00 316 GLN A C 1
ATOM 2399 O O . GLN A 1 316 ? -25.637 -4.302 -9.448 1.00 71.00 316 GLN A O 1
ATOM 2404 N N . PHE A 1 317 ? -26.123 -2.369 -8.404 1.00 77.56 317 PHE A N 1
ATOM 2405 C CA . PHE A 1 317 ? -25.267 -1.508 -9.193 1.00 77.56 317 PHE A CA 1
ATOM 2406 C C . PHE A 1 317 ? -24.259 -0.866 -8.254 1.00 77.56 317 PHE A C 1
ATOM 2408 O O . PHE A 1 317 ? -24.638 -0.216 -7.287 1.00 77.56 317 PHE A O 1
ATOM 2415 N N . ILE A 1 318 ? -22.978 -1.069 -8.529 1.00 83.62 318 ILE A N 1
ATOM 2416 C CA . ILE A 1 318 ? -21.901 -0.544 -7.697 1.00 83.62 318 ILE A CA 1
ATOM 2417 C C . ILE A 1 318 ? -21.276 0.630 -8.435 1.00 83.62 318 ILE A C 1
ATOM 2419 O O . ILE A 1 318 ? -20.904 0.510 -9.603 1.00 83.62 318 ILE A O 1
ATOM 2423 N N . LEU A 1 319 ? -21.160 1.758 -7.742 1.00 87.69 319 LEU A N 1
ATOM 2424 C CA . LEU A 1 319 ? -20.398 2.906 -8.203 1.00 87.69 319 LEU A CA 1
ATOM 2425 C C . LEU A 1 319 ? -19.177 3.072 -7.303 1.00 87.69 319 LEU A C 1
ATOM 2427 O O . LEU A 1 319 ? -19.321 3.382 -6.124 1.00 87.69 319 LEU A O 1
ATOM 2431 N N . GLY A 1 320 ? -17.992 2.865 -7.868 1.00 88.12 320 GLY A N 1
ATOM 2432 C CA . GLY A 1 320 ? -16.719 3.061 -7.187 1.00 88.12 320 GLY A CA 1
ATOM 2433 C C . GLY A 1 320 ? -16.048 4.358 -7.613 1.00 88.12 320 GLY A C 1
ATOM 2434 O O . GLY A 1 320 ? -16.158 4.763 -8.769 1.00 88.12 320 GLY A O 1
ATOM 2435 N N . ALA A 1 321 ? -15.348 4.997 -6.682 1.00 90.88 321 ALA A N 1
ATOM 2436 C CA . ALA A 1 321 ? -14.383 6.043 -6.992 1.00 90.88 321 ALA A CA 1
ATOM 2437 C C . ALA A 1 321 ? -13.120 5.841 -6.155 1.00 90.88 321 ALA A C 1
ATOM 2439 O O . ALA A 1 321 ? -13.189 5.573 -4.952 1.00 90.88 321 ALA A O 1
ATOM 2440 N N . GLY A 1 322 ? -11.960 5.970 -6.786 1.00 89.06 322 GLY A N 1
ATOM 2441 C CA . GLY A 1 322 ? -10.705 5.600 -6.159 1.00 89.06 322 GLY A CA 1
ATOM 2442 C C . GLY A 1 322 ? -9.455 6.040 -6.901 1.00 89.06 322 GLY A C 1
ATOM 2443 O O . GLY A 1 322 ? -9.492 6.803 -7.867 1.00 89.06 322 GLY A O 1
ATOM 2444 N N . GLY A 1 323 ? -8.326 5.551 -6.401 1.00 87.12 323 GLY A N 1
ATOM 2445 C CA . GLY A 1 323 ? -7.022 5.703 -7.028 1.00 87.12 323 GLY A CA 1
ATOM 2446 C C . GLY A 1 323 ? -6.556 4.380 -7.615 1.00 87.12 323 GLY A C 1
ATOM 2447 O O . GLY A 1 323 ? -6.743 3.325 -7.013 1.00 87.12 323 GLY A O 1
ATOM 2448 N N . VAL A 1 324 ? -5.889 4.443 -8.763 1.00 88.94 324 VAL A N 1
ATOM 2449 C CA . VAL A 1 324 ? -5.258 3.286 -9.400 1.00 88.94 324 VAL A CA 1
ATOM 2450 C C . VAL A 1 324 ? -3.801 3.572 -9.705 1.00 88.94 324 VAL A C 1
ATOM 2452 O O . VAL A 1 324 ? -3.428 4.651 -10.169 1.00 88.94 324 VAL A O 1
ATOM 2455 N N . ARG A 1 325 ? -2.968 2.563 -9.485 1.00 85.81 325 ARG A N 1
ATOM 2456 C CA . ARG A 1 325 ? -1.626 2.471 -10.032 1.00 85.81 325 ARG A CA 1
ATOM 2457 C C . ARG A 1 325 ? -1.604 1.396 -11.105 1.00 85.81 325 ARG A C 1
ATOM 2459 O O . ARG A 1 325 ? -1.947 0.246 -10.857 1.00 85.81 325 ARG A O 1
ATOM 2466 N N . THR A 1 326 ? -1.144 1.776 -12.287 1.00 86.31 326 THR A N 1
ATOM 2467 C CA . THR A 1 326 ? -0.881 0.851 -13.393 1.00 86.31 326 THR A CA 1
ATOM 2468 C C . THR A 1 326 ? 0.618 0.679 -13.546 1.00 86.31 326 THR A C 1
ATOM 2470 O O . THR A 1 326 ? 1.353 1.662 -13.455 1.00 86.31 326 THR A O 1
ATOM 2473 N N . ASN A 1 327 ? 1.082 -0.544 -13.771 1.00 84.69 327 ASN A N 1
ATOM 2474 C CA . ASN A 1 327 ? 2.489 -0.864 -13.964 1.00 84.69 327 ASN A CA 1
ATOM 2475 C C . ASN A 1 327 ? 2.669 -1.613 -15.284 1.00 84.69 327 ASN A C 1
ATOM 2477 O O . ASN A 1 327 ? 1.854 -2.455 -15.647 1.00 84.69 327 ASN A O 1
ATOM 2481 N N . TYR A 1 328 ? 3.760 -1.314 -15.981 1.00 81.56 328 TYR A N 1
ATOM 2482 C CA . TYR A 1 328 ? 4.117 -1.908 -17.262 1.00 81.56 328 TYR A CA 1
ATOM 2483 C C . TYR A 1 328 ? 5.563 -2.389 -17.206 1.00 81.56 328 TYR A C 1
ATOM 2485 O O . TYR A 1 328 ? 6.459 -1.647 -16.790 1.00 81.56 328 TYR A O 1
ATOM 2493 N N . ASN A 1 329 ? 5.796 -3.613 -17.662 1.00 82.38 329 ASN A N 1
ATOM 2494 C CA . ASN A 1 329 ? 7.117 -4.149 -17.952 1.00 82.38 329 ASN A CA 1
ATOM 2495 C C . ASN A 1 329 ? 7.210 -4.439 -19.454 1.00 82.38 329 ASN A C 1
ATOM 2497 O O . ASN A 1 329 ? 6.471 -5.270 -19.981 1.00 82.38 329 ASN A O 1
ATOM 2501 N N . PHE A 1 330 ? 8.132 -3.754 -20.129 1.00 76.75 330 PHE A N 1
ATOM 2502 C CA . PHE A 1 330 ? 8.368 -3.911 -21.564 1.00 76.75 330 PHE A CA 1
ATOM 2503 C C . PHE A 1 330 ? 9.508 -4.897 -21.882 1.00 76.75 330 PHE A C 1
ATOM 2505 O O . PHE A 1 330 ? 9.989 -4.915 -23.007 1.00 76.75 330 PHE A O 1
ATOM 2512 N N . GLY A 1 331 ? 9.967 -5.715 -20.933 1.00 66.31 331 GLY A N 1
ATOM 2513 C CA . GLY A 1 331 ? 10.989 -6.743 -21.151 1.00 66.31 331 GLY A CA 1
ATOM 2514 C C . GLY A 1 331 ? 12.440 -6.236 -21.123 1.00 66.31 331 GLY A C 1
ATOM 2515 O O . GLY A 1 331 ? 12.736 -5.051 -21.313 1.00 66.31 331 GLY A O 1
ATOM 2516 N N . GLU A 1 332 ? 13.371 -7.165 -20.884 1.00 58.44 332 GLU A N 1
ATOM 2517 C CA . GLU A 1 332 ? 14.799 -6.887 -20.646 1.00 58.44 332 GLU A CA 1
ATOM 2518 C C . GLU A 1 332 ? 15.513 -6.273 -21.857 1.00 58.44 332 GLU A C 1
ATOM 2520 O O . GLU A 1 332 ? 16.362 -5.392 -21.716 1.00 58.44 332 GLU A O 1
ATOM 2525 N N . THR A 1 333 ? 15.135 -6.692 -23.066 1.00 54.38 333 THR A N 1
ATOM 2526 C CA . THR A 1 333 ? 15.733 -6.225 -24.328 1.00 54.38 333 THR A CA 1
ATOM 2527 C C . THR A 1 333 ? 15.275 -4.824 -24.722 1.00 54.38 333 THR A C 1
ATOM 2529 O O . THR A 1 333 ? 15.984 -4.121 -25.440 1.00 54.38 333 THR A O 1
ATOM 2532 N N . THR A 1 334 ? 14.100 -4.405 -24.243 1.00 55.34 334 THR A N 1
ATOM 2533 C CA . THR A 1 334 ? 13.443 -3.136 -24.601 1.00 55.34 334 THR A CA 1
ATOM 2534 C C . THR A 1 334 ? 13.497 -2.093 -23.475 1.00 55.34 334 THR A C 1
ATOM 2536 O O . THR A 1 334 ? 13.127 -0.927 -23.650 1.00 55.34 334 THR A O 1
ATOM 2539 N N . GLY A 1 335 ? 14.096 -2.469 -22.341 1.00 51.34 335 GLY A N 1
ATOM 2540 C CA . GLY A 1 335 ? 14.811 -1.545 -21.470 1.00 51.34 335 GLY A CA 1
ATOM 2541 C C . GLY A 1 335 ? 13.926 -0.638 -20.630 1.00 51.34 335 GLY A C 1
ATOM 2542 O O . GLY A 1 335 ? 14.244 0.540 -20.450 1.00 51.34 335 GLY A O 1
ATOM 2543 N N . GLY A 1 336 ? 12.821 -1.134 -20.083 1.00 65.00 336 GLY A N 1
ATOM 2544 C CA . GLY A 1 336 ? 12.421 -0.606 -18.783 1.00 65.00 336 GLY A CA 1
ATOM 2545 C C . GLY A 1 336 ? 10.988 -0.825 -18.363 1.00 65.00 336 GLY A C 1
ATOM 2546 O O . GLY A 1 336 ? 10.143 -1.335 -19.093 1.00 65.00 336 GLY A O 1
ATOM 2547 N N . TYR A 1 337 ? 10.774 -0.376 -17.142 1.00 69.12 337 TYR A N 1
ATOM 2548 C CA . TYR A 1 337 ? 9.533 -0.440 -16.414 1.00 69.12 337 TYR A CA 1
ATOM 2549 C C . TYR A 1 337 ? 8.939 0.968 -16.375 1.00 69.12 337 TYR A C 1
ATOM 2551 O O . TYR A 1 337 ? 9.660 1.972 -16.380 1.00 69.12 337 TYR A O 1
ATOM 2559 N N . THR A 1 338 ? 7.616 1.068 -16.380 1.00 72.75 338 THR A N 1
ATOM 2560 C CA . THR A 1 338 ? 6.940 2.331 -16.077 1.00 72.75 338 THR A CA 1
ATOM 2561 C C . THR A 1 338 ? 5.713 2.070 -15.229 1.00 72.75 338 THR A C 1
ATOM 2563 O O . THR A 1 338 ? 5.178 0.965 -15.205 1.00 72.75 338 THR A O 1
ATOM 2566 N N . TYR A 1 339 ? 5.276 3.095 -14.515 1.00 73.94 339 TYR A N 1
ATOM 2567 C CA . TYR A 1 339 ? 4.018 3.075 -13.791 1.00 73.94 339 TYR A CA 1
ATOM 2568 C C . TYR A 1 339 ? 3.380 4.455 -13.835 1.00 73.94 339 TYR A C 1
ATOM 2570 O O . TYR A 1 339 ? 4.093 5.466 -13.880 1.00 73.94 339 TYR A O 1
ATOM 2578 N N . ASN A 1 340 ? 2.054 4.476 -13.778 1.00 77.31 340 ASN A N 1
ATOM 2579 C CA . ASN A 1 340 ? 1.249 5.688 -13.758 1.00 77.31 340 ASN A CA 1
ATOM 2580 C C . ASN A 1 340 ? 0.234 5.622 -12.621 1.00 77.31 340 ASN A C 1
ATOM 2582 O O . ASN A 1 340 ? -0.306 4.554 -12.328 1.00 77.31 340 ASN A O 1
ATOM 2586 N N . TYR A 1 341 ? -0.034 6.781 -12.030 1.00 81.06 341 TYR A N 1
ATOM 2587 C CA . TYR A 1 341 ? -1.137 6.985 -11.102 1.00 81.06 341 TYR A CA 1
ATOM 2588 C C . TYR A 1 341 ? -2.318 7.597 -11.844 1.00 81.06 341 TYR A C 1
ATOM 2590 O O . TYR A 1 341 ? -2.128 8.446 -12.716 1.00 81.06 341 TYR A O 1
ATOM 2598 N N . GLY A 1 342 ? -3.523 7.177 -11.491 1.00 84.19 342 GLY A N 1
ATOM 2599 C CA . GLY A 1 342 ? -4.757 7.695 -12.057 1.00 84.19 342 GLY A CA 1
ATOM 2600 C C . GLY A 1 342 ? -5.915 7.600 -11.075 1.00 84.19 342 GLY A C 1
ATOM 2601 O O . GLY A 1 342 ? -5.768 7.090 -9.963 1.00 84.19 342 GLY A O 1
ATOM 2602 N N . ALA A 1 343 ? -7.065 8.097 -11.515 1.00 85.75 343 ALA A N 1
ATOM 2603 C CA . ALA A 1 343 ? -8.345 7.856 -10.865 1.00 85.75 343 ALA A CA 1
ATOM 2604 C C . ALA A 1 343 ? -8.979 6.580 -11.437 1.00 85.75 343 ALA A C 1
ATOM 2606 O O . ALA A 1 343 ? -8.754 6.259 -12.608 1.00 85.75 343 ALA A O 1
ATOM 2607 N N . SER A 1 344 ? -9.754 5.873 -10.619 1.00 81.50 344 SER A N 1
ATOM 2608 C CA . SER A 1 344 ? -10.534 4.695 -11.019 1.00 81.50 344 SER A CA 1
ATOM 2609 C C . SER A 1 344 ? -11.978 4.801 -10.594 1.00 81.50 344 SER A C 1
ATOM 2611 O O . SER A 1 344 ? -12.175 5.273 -9.450 1.00 81.50 344 SER A O 1
#

Sequence (344 aa):
MNRRSWTVAALTAMLFGGTAAAQEPGSLLVGGFGQYTYFDDAYRIDNGFDFGKLGIGGRVGAFVTPSMWFEAEGSYTAADYANSTFGKVKYGPISAKVMWKVPSTSPASLHFGVGGVLTSVRPDEDNQPVRGKGTYNYGIEGDVGFRFGLGGLNFRVDGLADYMPDPAALNLRAQAGLEFWPNIASWFGETGGMVSSMSAPWAPVMWWDVLEGPLPGTIELGAFAQVTHFGDNAGAERGPGRPSRITPENDFFGSIGFGGRLGVFLTDPRFELEGDGAYMEVPRERGTGLTTGDDIKYSTFALRMNYNFPITANTQFILGAGGVRTNYNFGETTGGYTYNYGAS

Foldseek 3Di:
DPDPPVVVVVQVCLQQPADPPQQAFLWKKKKKKKKAKQWFCVQQFDRDDDPLFIKIKMKMWGHLHSFKIKMKMKMWTKGAGNDNVQGIKIKIKIWIWIKGWDDDPDLKIKMKIKTKMWMWIAGDDPDDPDQEGIDIFIWMKIKIWIWHGRNQKIKIWIWMWTATVVVGIIMIMIIIIIMGIDLVCVVVPVPPDPDDDDQQPQADPDPDDDDSFQARSRKDKDKDKDQDDDDPPDFDCADDLAQATWDFDRDRVQWIKMKMKMWGANHGHFKIWMKMKIWTFTATDDDDRHDDDGTKIKMKIWIWIWTWDCPDSHDIDIDIKTKMKMKIDPDSSNGYIDIDIDID

pLDDT: mean 73.11, std 17.95, range [28.52, 97.44]